Protein AF-A0A090W6C9-F1 (afdb_monomer_lite)

pLDDT: mean 70.78, std 19.9, range [22.2, 94.81]

Secondary structure (DSSP, 8-state):
---------SS----EEPP--S-----TTTT---------------GGGHHHHHHHHHHHHHHHHHTTB--GGGHHHHHHHHHS-TT-TTHHHHHHHHHHHHHHHHHSPPBPP--PPP-PPPP-----B-BTTBSSS------SSPPPSS--EEE----SS--SPPPEEETTEEEEE---SSEEEEEEETTT--EEEEEE---S-SSSS-S--SPPEEETTEEEEEETTEEEEEETTT--EEEEEEPPPPPP-----------

InterPro domains:
  IPR002372 Pyrrolo-quinoline quinone repeat domain [PF13360] (148-255)
  IPR011047 Quinoprotein alcohol dehydrogenase-like superfamily [SSF50998] (128-244)
  IPR015943 WD40/YVTN repeat-like-containing domain superfamily [G3DSA:2.130.10.10] (129-260)

Radius of gyration: 24.3 Å; chains: 1; bounding box: 59×79×53 Å

Organism: NCBI:txid504487

Sequence (263 aa):
MKNTYYIFFTIILLVACKQKNNLEQKHVISNVKIADTFHIPKKQTTILNASNRKTYIYKWWRFLWRQGINMEKFDPLANKLINISNDDKNIPRLIDSAFVLLKQIQEKPIFIEEIKGKHEPFNNIKTNWNFYHGYDGSQNGFTTDQGPSTGQVAWKFPKTNGWKAAPILIGNTAYAVGAGSDVIAYSFEASTGKVLWKGQQGSDSFYHNSGARYTPEITDGKMIVRSGRNSYFFDLTTGNLELSLKIEKTPKATTRTVLTHLP

Foldseek 3Di:
DDDDDDDDDDADFPFDADDDDDDDDPPPPPPPPVDDDLDDPPDQFDLVCLVVLLVSLVVLLVVLVVVQFDCVVVVVLVVCQVPDDSPDPCSRVSSVVSVVVSVVCVVPTDGDDDDAADNDDFDPDDAFQQDCLRRPNPNVNDDPGDDHRGRHGQDTDDDPDDAQADWGGDDQKIKDAWADQFFGIWIARNRHRHTQETQTDHHPDNDPFHYANYHWHDDDQWTWGDTPQKIWIARNRHNYTPDIDGDDDDPDPPDDPPPDDDD

Structure (mmCIF, N/CA/C/O backbone):
data_AF-A0A090W6C9-F1
#
_entry.id   AF-A0A090W6C9-F1
#
loop_
_atom_site.group_PDB
_atom_site.id
_atom_site.type_symbol
_atom_site.label_atom_id
_atom_site.label_alt_id
_atom_site.label_comp_id
_atom_site.label_asym_id
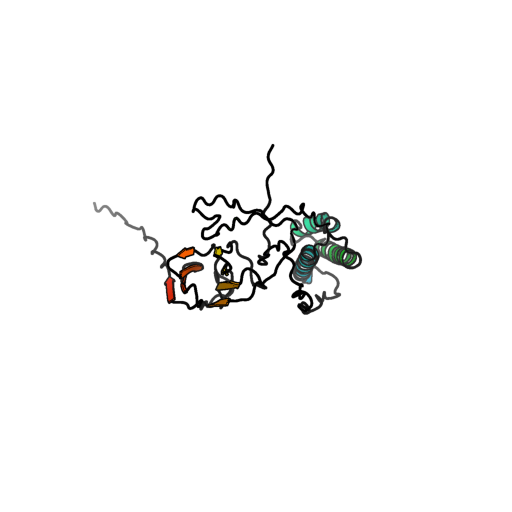_atom_site.label_entity_id
_atom_site.label_seq_id
_atom_site.pdbx_PDB_ins_code
_atom_site.Cartn_x
_atom_site.Cartn_y
_atom_site.Cartn_z
_atom_site.occupancy
_atom_site.B_iso_or_equiv
_atom_site.auth_seq_id
_atom_site.auth_comp_id
_atom_site.auth_asym_id
_atom_site.auth_atom_id
_atom_site.pdbx_PDB_model_num
ATOM 1 N N . MET A 1 1 ? -22.413 -16.995 -13.612 1.00 28.06 1 MET A N 1
ATOM 2 C CA . MET A 1 1 ? -21.024 -17.040 -14.121 1.00 28.06 1 MET A CA 1
ATOM 3 C C . MET A 1 1 ? -20.183 -16.079 -13.300 1.00 28.06 1 MET A C 1
ATOM 5 O O . MET A 1 1 ? -20.679 -15.031 -12.916 1.00 28.06 1 MET A O 1
ATOM 9 N N . LYS A 1 2 ? -18.989 -16.539 -12.923 1.00 33.25 2 LYS A N 1
ATOM 10 C CA . LYS A 1 2 ? -18.085 -15.990 -11.904 1.00 33.25 2 LYS A CA 1
ATOM 11 C C . LYS A 1 2 ? -17.642 -14.560 -12.234 1.00 33.25 2 LYS A C 1
ATOM 13 O O . LYS A 1 2 ? -17.083 -14.364 -13.304 1.00 33.25 2 LYS A O 1
ATOM 18 N N . ASN A 1 3 ? -17.787 -13.628 -11.290 1.00 23.11 3 ASN A N 1
ATOM 19 C CA . ASN A 1 3 ? -17.047 -12.366 -11.301 1.00 23.11 3 ASN A CA 1
ATOM 20 C C . ASN A 1 3 ? -16.101 -12.341 -10.099 1.00 23.11 3 ASN A C 1
ATOM 22 O O . ASN A 1 3 ? -16.504 -12.202 -8.948 1.00 23.11 3 ASN A O 1
ATOM 26 N N . THR A 1 4 ? -14.834 -12.577 -10.415 1.00 23.12 4 THR A N 1
ATOM 27 C CA . THR A 1 4 ? -13.667 -12.480 -9.543 1.00 23.12 4 THR A CA 1
ATOM 28 C C . THR A 1 4 ? -13.274 -11.009 -9.400 1.00 23.12 4 THR A C 1
ATOM 30 O O . THR A 1 4 ? -13.198 -10.304 -10.403 1.00 23.12 4 THR A O 1
ATOM 33 N N . TYR A 1 5 ? -12.977 -10.553 -8.183 1.00 24.70 5 TYR A N 1
ATOM 34 C CA . TYR A 1 5 ? -12.423 -9.219 -7.931 1.00 24.70 5 TYR A CA 1
ATOM 35 C C . TYR A 1 5 ? -10.952 -9.338 -7.507 1.00 24.70 5 TYR A C 1
ATOM 37 O O . TYR A 1 5 ? -10.603 -10.179 -6.680 1.00 24.70 5 TYR A O 1
ATOM 45 N N . TYR A 1 6 ? -10.083 -8.519 -8.105 1.00 22.20 6 TYR A N 1
ATOM 46 C CA . TYR A 1 6 ? -8.635 -8.519 -7.872 1.00 22.20 6 TYR A CA 1
ATOM 47 C C . TYR A 1 6 ? -8.239 -7.476 -6.818 1.00 22.20 6 TYR A C 1
ATOM 49 O O . TYR A 1 6 ? -8.595 -6.305 -6.933 1.00 22.20 6 TYR A O 1
ATOM 57 N N . ILE A 1 7 ? -7.428 -7.885 -5.838 1.00 22.56 7 ILE A N 1
ATOM 58 C CA . ILE A 1 7 ? -6.717 -6.986 -4.917 1.00 22.56 7 ILE A CA 1
ATOM 59 C C . ILE A 1 7 ? -5.294 -6.802 -5.463 1.00 22.56 7 ILE A C 1
ATOM 61 O O . ILE A 1 7 ? -4.484 -7.729 -5.431 1.00 22.56 7 ILE A O 1
ATOM 65 N N . PHE A 1 8 ? -4.971 -5.614 -5.981 1.00 22.89 8 PHE A N 1
ATOM 66 C CA . PHE A 1 8 ? -3.613 -5.286 -6.428 1.00 22.89 8 PHE A CA 1
ATOM 67 C C . PHE A 1 8 ? -2.719 -4.902 -5.235 1.00 22.89 8 PHE A C 1
ATOM 69 O O . PHE A 1 8 ? -2.949 -3.898 -4.566 1.00 22.89 8 PHE A O 1
ATOM 76 N N . PHE A 1 9 ? -1.647 -5.666 -5.004 1.00 24.84 9 PHE A N 1
ATOM 77 C CA . PHE A 1 9 ? -0.555 -5.315 -4.087 1.00 24.84 9 PHE A CA 1
ATOM 78 C C . PHE A 1 9 ? 0.655 -4.795 -4.871 1.00 24.84 9 PHE A C 1
ATOM 80 O O . PHE A 1 9 ? 1.189 -5.536 -5.687 1.00 24.84 9 PHE A O 1
ATOM 87 N N . THR A 1 10 ? 1.162 -3.591 -4.561 1.00 25.64 10 THR A N 1
ATOM 88 C CA . THR A 1 10 ? 2.608 -3.248 -4.558 1.00 25.64 10 THR A CA 1
ATOM 89 C C . THR A 1 10 ? 2.829 -1.903 -3.833 1.00 25.64 10 THR A C 1
ATOM 91 O O . THR A 1 10 ? 2.474 -0.849 -4.356 1.00 25.64 10 THR A O 1
ATOM 94 N N . ILE A 1 11 ? 3.495 -1.924 -2.666 1.00 28.36 11 ILE A N 1
ATOM 95 C CA . ILE A 1 11 ? 3.670 -0.812 -1.694 1.00 28.36 11 ILE A CA 1
ATOM 96 C C . ILE A 1 11 ? 2.320 -0.237 -1.241 1.00 28.36 11 ILE A C 1
ATOM 98 O O . ILE A 1 11 ? 1.703 0.547 -1.959 1.00 28.36 11 ILE A O 1
ATOM 102 N N . ILE A 1 12 ? 1.884 -0.621 -0.037 1.00 38.69 12 ILE A N 1
ATOM 103 C CA . ILE A 1 12 ? 0.646 -0.132 0.577 1.00 38.69 12 ILE A CA 1
ATOM 104 C C . ILE A 1 12 ? 0.819 1.353 0.905 1.00 38.69 12 ILE A C 1
ATOM 106 O O . ILE A 1 12 ? 1.307 1.735 1.966 1.00 38.69 12 ILE A O 1
ATOM 110 N N . LEU A 1 13 ? 0.398 2.191 -0.035 1.00 32.25 13 LEU A N 1
ATOM 111 C CA . LEU A 1 13 ? -0.392 3.351 0.326 1.00 32.25 13 LEU A CA 1
ATOM 112 C C . LEU A 1 13 ? -1.626 2.835 1.066 1.00 32.25 13 LEU A C 1
ATOM 114 O O . LEU A 1 13 ? -2.346 1.998 0.525 1.00 32.25 13 LEU A O 1
ATOM 118 N N . LEU A 1 14 ? -1.880 3.322 2.280 1.00 39.09 14 LEU A N 1
ATOM 119 C CA . LEU A 1 14 ? -3.233 3.247 2.820 1.00 39.09 14 LEU A CA 1
ATOM 120 C C . LEU A 1 14 ? -4.091 4.115 1.904 1.00 39.09 14 LEU A C 1
ATOM 122 O O . LEU A 1 14 ? -3.971 5.336 1.925 1.00 39.09 14 LEU A O 1
ATOM 126 N N . VAL A 1 15 ? -4.838 3.466 1.019 1.00 36.72 15 VAL A N 1
ATOM 127 C CA . VAL A 1 15 ? -5.818 4.096 0.144 1.00 36.72 15 VAL A CA 1
ATOM 128 C C . VAL A 1 15 ? -7.164 3.831 0.791 1.00 36.72 15 VAL A C 1
ATOM 130 O O . VAL A 1 15 ? -7.744 2.765 0.621 1.00 36.72 15 VAL A O 1
ATOM 133 N N . ALA A 1 16 ? -7.641 4.785 1.583 1.00 45.97 16 ALA A N 1
ATOM 134 C CA . ALA A 1 16 ? -9.065 4.841 1.871 1.00 45.97 16 ALA A CA 1
ATOM 135 C C . ALA A 1 16 ? -9.752 5.375 0.609 1.00 45.97 16 ALA A C 1
ATOM 137 O O . ALA A 1 16 ? -9.225 6.303 0.001 1.00 45.97 16 ALA A O 1
ATOM 138 N N . CYS A 1 17 ? -10.887 4.815 0.193 1.00 43.28 17 CYS A N 1
ATOM 139 C CA . CYS A 1 17 ? -11.693 5.379 -0.891 1.00 43.28 17 CYS A CA 1
ATOM 140 C C . CYS A 1 17 ? -12.860 6.177 -0.300 1.00 43.28 17 CYS A C 1
ATOM 142 O O . CYS A 1 17 ? -13.522 5.709 0.623 1.00 43.28 17 CYS A O 1
ATOM 144 N N . LYS A 1 18 ? -13.107 7.393 -0.801 1.00 39.75 18 LYS A N 1
ATOM 145 C CA . LYS A 1 18 ? -14.183 8.267 -0.316 1.00 39.75 18 LYS A CA 1
ATOM 146 C C . LYS A 1 18 ? -15.460 8.003 -1.110 1.00 39.75 18 LYS A C 1
ATOM 148 O O . LYS A 1 18 ? -15.450 8.111 -2.334 1.00 39.75 18 LYS A O 1
ATOM 153 N N . GLN A 1 19 ? -16.576 7.787 -0.419 1.00 45.31 19 GLN A N 1
ATOM 154 C CA . GLN A 1 19 ? -17.905 8.055 -0.973 1.00 45.31 19 GLN A CA 1
ATOM 155 C C . GLN A 1 19 ? -18.335 9.450 -0.494 1.00 45.31 19 GLN A C 1
ATOM 157 O O . GLN A 1 19 ? -18.176 9.808 0.674 1.00 45.31 19 GLN A O 1
ATOM 162 N N . LYS A 1 20 ? -18.698 10.319 -1.439 1.00 40.19 20 LYS A N 1
ATOM 163 C CA . LYS A 1 20 ? -18.758 11.772 -1.238 1.00 40.19 20 LYS A CA 1
ATOM 164 C C . LYS A 1 20 ? -20.062 12.163 -0.527 1.00 40.19 20 LYS A C 1
ATOM 166 O O . LYS A 1 20 ? -21.104 12.141 -1.159 1.00 40.19 20 LYS A O 1
ATOM 171 N N . ASN A 1 21 ? -19.982 12.618 0.727 1.00 37.75 21 ASN A N 1
ATOM 172 C CA . ASN A 1 21 ? -21.011 13.474 1.332 1.00 37.75 21 ASN A CA 1
ATOM 173 C C . ASN A 1 21 ? -20.555 14.941 1.270 1.00 37.75 21 ASN A C 1
ATOM 175 O O . ASN A 1 21 ? -19.367 15.229 1.446 1.00 37.75 21 ASN A O 1
ATOM 179 N N . ASN A 1 22 ? -21.497 15.833 0.948 1.00 37.72 22 ASN A N 1
ATOM 180 C CA . ASN A 1 22 ? -21.324 17.261 0.655 1.00 37.72 22 ASN A CA 1
ATOM 181 C C . ASN A 1 22 ? -20.667 18.059 1.794 1.00 37.72 22 ASN A C 1
ATOM 183 O O . ASN A 1 22 ? -21.343 18.756 2.541 1.00 37.72 22 ASN A O 1
ATOM 187 N N . LEU A 1 23 ? -19.340 18.012 1.889 1.00 34.81 23 LEU A N 1
ATOM 188 C CA . LEU A 1 23 ? -18.541 18.995 2.616 1.00 34.81 23 LEU A CA 1
ATOM 189 C C . LEU A 1 23 ? -17.323 19.363 1.767 1.00 34.81 23 LEU A C 1
ATOM 191 O O . LEU A 1 23 ? -16.635 18.486 1.226 1.00 34.81 23 LEU A O 1
ATOM 195 N N . GLU A 1 24 ? -17.124 20.671 1.618 1.00 33.25 24 GLU A N 1
ATOM 196 C CA . GLU A 1 24 ? -16.102 21.314 0.798 1.00 33.25 24 GLU A CA 1
ATOM 197 C C . GLU A 1 24 ? -14.717 20.691 1.016 1.00 33.25 24 GLU A C 1
ATOM 199 O O . GLU A 1 24 ? -14.196 20.588 2.128 1.00 33.25 24 GLU A O 1
ATOM 204 N N . GLN A 1 25 ? -14.115 20.237 -0.082 1.00 34.25 25 GLN A N 1
ATOM 205 C CA . GLN A 1 25 ? -12.777 19.668 -0.090 1.00 34.25 25 GLN A CA 1
ATOM 206 C C . GLN A 1 25 ? -11.743 20.793 0.008 1.00 34.25 25 GLN A C 1
ATOM 208 O O . GLN A 1 25 ? -11.452 21.461 -0.980 1.00 34.25 25 GLN A O 1
ATOM 213 N N . LYS A 1 26 ? -11.071 20.924 1.157 1.00 29.97 26 LYS A N 1
ATOM 214 C CA . LYS A 1 26 ? -9.675 21.377 1.126 1.00 29.97 26 LYS A CA 1
ATOM 215 C C . LYS A 1 26 ? -8.859 20.240 0.518 1.00 29.97 26 LYS A C 1
ATOM 217 O O . LYS A 1 26 ? -8.702 19.185 1.128 1.00 29.97 26 LYS A O 1
ATOM 222 N N . HIS A 1 27 ? -8.394 20.429 -0.714 1.00 30.08 27 HIS A N 1
ATOM 223 C CA . HIS A 1 27 ? -7.466 19.521 -1.379 1.00 30.08 27 HIS A CA 1
ATOM 224 C C . HIS A 1 27 ? -6.206 19.346 -0.518 1.00 30.08 27 HIS A C 1
ATOM 226 O O . HIS A 1 27 ? -5.300 20.168 -0.566 1.00 30.08 27 HIS A O 1
ATOM 232 N N . VAL A 1 28 ? -6.104 18.256 0.244 1.00 32.56 28 VAL A N 1
ATOM 233 C CA . VAL A 1 28 ? -4.867 17.916 0.979 1.00 32.56 28 VAL A CA 1
ATOM 234 C C . VAL A 1 28 ? -3.758 17.441 0.018 1.00 32.56 28 VAL A C 1
ATOM 236 O O . VAL A 1 28 ? -2.602 17.300 0.403 1.00 32.56 28 VAL A O 1
ATOM 239 N N . ILE A 1 29 ? -4.068 17.264 -1.272 1.00 35.44 29 ILE A N 1
ATOM 240 C CA . ILE A 1 29 ? -3.098 16.841 -2.295 1.00 35.44 29 ILE A CA 1
ATOM 241 C C . ILE A 1 29 ? -2.381 18.035 -2.960 1.00 35.44 29 ILE A C 1
ATOM 243 O O . ILE A 1 29 ? -1.406 17.827 -3.672 1.00 35.44 29 ILE A O 1
ATOM 247 N N . SER A 1 30 ? -2.761 19.293 -2.706 1.00 31.75 30 SER A N 1
ATOM 248 C CA . SER A 1 30 ? -2.097 20.422 -3.385 1.00 31.75 30 SER A CA 1
ATOM 249 C C . SER A 1 30 ? -0.662 20.699 -2.914 1.00 31.75 30 SER A C 1
ATOM 251 O O . SER A 1 30 ? 0.070 21.387 -3.619 1.00 31.75 30 SER A O 1
ATOM 253 N N . ASN A 1 31 ? -0.224 20.143 -1.775 1.00 33.59 31 ASN A N 1
ATOM 254 C CA . ASN A 1 31 ? 1.046 20.535 -1.150 1.00 33.59 31 ASN A CA 1
ATOM 255 C C . ASN A 1 31 ? 2.062 19.413 -0.918 1.00 33.59 31 ASN A C 1
ATOM 257 O O . ASN A 1 31 ? 3.132 19.690 -0.377 1.00 33.59 31 ASN A O 1
ATOM 261 N N . VAL A 1 32 ? 1.829 18.184 -1.396 1.00 34.78 32 VAL A N 1
ATOM 262 C CA . VAL A 1 32 ? 2.972 17.280 -1.591 1.00 34.78 32 VAL A CA 1
ATOM 263 C C . VAL A 1 32 ? 3.630 17.666 -2.913 1.00 34.78 32 VAL A C 1
ATOM 265 O O . VAL A 1 32 ? 3.448 17.014 -3.938 1.00 34.78 32 VAL A O 1
ATOM 268 N N . LYS A 1 33 ? 4.421 18.744 -2.887 1.00 39.47 33 LYS A N 1
ATOM 269 C CA . LYS A 1 33 ? 5.536 18.877 -3.825 1.00 39.47 33 LYS A CA 1
ATOM 270 C C . LYS A 1 33 ? 6.471 17.725 -3.485 1.00 39.47 33 LYS A C 1
ATOM 272 O O . LYS A 1 33 ? 7.276 17.841 -2.567 1.00 39.47 33 LYS A O 1
ATOM 277 N N . ILE A 1 34 ? 6.263 16.574 -4.128 1.00 38.41 34 ILE A N 1
ATOM 278 C CA . ILE A 1 34 ? 7.145 15.420 -3.973 1.00 38.41 34 ILE A CA 1
ATOM 279 C C . ILE A 1 34 ? 8.499 15.910 -4.454 1.00 38.41 34 ILE A C 1
ATOM 281 O O . ILE A 1 34 ? 8.690 16.174 -5.641 1.00 38.41 34 ILE A O 1
ATOM 285 N N . ALA A 1 35 ? 9.359 16.144 -3.472 1.00 29.14 35 ALA A N 1
ATOM 286 C CA . ALA A 1 35 ? 10.695 16.641 -3.644 1.00 29.14 35 ALA A CA 1
ATOM 287 C C . ALA A 1 35 ? 11.420 15.830 -4.723 1.00 29.14 35 ALA A C 1
ATOM 289 O O . ALA A 1 35 ? 11.283 14.609 -4.816 1.00 29.14 35 ALA A O 1
ATOM 290 N N . ASP A 1 36 ? 12.194 16.576 -5.499 1.00 36.41 36 ASP A N 1
ATOM 291 C CA . ASP A 1 36 ? 13.305 16.103 -6.304 1.00 36.41 36 ASP A CA 1
ATOM 292 C C . ASP A 1 36 ? 12.923 15.358 -7.583 1.00 36.41 36 ASP A C 1
ATOM 294 O O . ASP A 1 36 ? 12.798 14.136 -7.658 1.00 36.41 36 ASP A O 1
ATOM 298 N N . THR A 1 37 ? 12.816 16.155 -8.648 1.00 44.09 37 THR A N 1
ATOM 299 C CA . THR A 1 37 ? 13.118 15.787 -10.034 1.00 44.09 37 THR A CA 1
ATOM 300 C C . THR A 1 37 ? 14.064 14.586 -10.070 1.00 44.09 37 THR A C 1
ATOM 302 O O . THR A 1 37 ? 15.229 14.701 -9.692 1.00 44.09 37 THR A O 1
ATOM 305 N N . PHE A 1 38 ? 13.567 13.423 -10.494 1.00 46.94 38 PHE A N 1
ATOM 306 C CA . PHE A 1 38 ? 14.371 12.212 -10.630 1.00 46.94 38 PHE A CA 1
ATOM 307 C C . PHE A 1 38 ? 15.508 12.491 -11.625 1.00 46.94 38 PHE A C 1
ATOM 309 O O . PHE A 1 38 ? 15.310 12.460 -12.840 1.00 46.94 38 PHE A O 1
ATOM 316 N N . HIS A 1 39 ? 16.690 12.854 -11.121 1.00 53.62 39 HIS A N 1
ATOM 317 C CA . HIS A 1 39 ? 17.813 13.230 -11.967 1.00 53.62 39 HIS A CA 1
ATOM 318 C C . HIS A 1 39 ? 18.429 11.965 -12.549 1.00 53.62 39 HIS A C 1
ATOM 320 O O . HIS A 1 39 ? 19.160 11.239 -11.877 1.00 53.62 39 HIS A O 1
ATOM 326 N N . ILE A 1 40 ? 18.115 11.686 -13.811 1.00 59.09 40 ILE A N 1
ATOM 327 C CA . ILE A 1 40 ? 18.733 10.597 -14.560 1.00 59.09 40 ILE A CA 1
ATOM 328 C C . ILE A 1 40 ? 20.047 11.129 -15.133 1.00 59.09 40 ILE A C 1
ATOM 330 O O . ILE A 1 40 ? 20.012 12.015 -15.992 1.00 59.09 40 ILE A O 1
ATOM 334 N N . PRO A 1 41 ? 21.210 10.596 -14.721 1.00 59.19 41 PRO A N 1
ATOM 335 C CA . PRO A 1 41 ? 22.478 11.027 -15.285 1.00 59.19 41 PRO A CA 1
ATOM 336 C C . PRO A 1 41 ? 22.499 10.764 -16.798 1.00 59.19 41 PRO A C 1
ATOM 338 O O . PRO A 1 41 ? 22.344 9.617 -17.241 1.00 59.19 41 PRO A O 1
ATOM 341 N N . LYS A 1 42 ? 22.731 11.817 -17.593 1.00 66.56 42 LYS A N 1
ATOM 342 C CA . LYS A 1 42 ? 22.890 11.764 -19.060 1.00 66.56 42 LYS A CA 1
ATOM 343 C C . LYS A 1 42 ? 24.246 11.157 -19.453 1.00 66.56 42 LYS A C 1
ATOM 345 O O . LYS A 1 42 ? 25.072 11.802 -20.086 1.00 66.56 42 LYS A O 1
ATOM 350 N N . LYS A 1 43 ? 24.505 9.924 -19.023 1.00 74.94 43 LYS A N 1
ATOM 351 C CA . LYS A 1 43 ? 25.677 9.130 -19.416 1.00 74.94 43 LYS A CA 1
ATOM 352 C C . LYS A 1 43 ? 25.233 8.008 -20.349 1.00 74.94 43 LYS A C 1
ATOM 354 O O . LYS A 1 43 ? 24.146 7.471 -20.161 1.00 74.94 43 LYS A O 1
ATOM 359 N N . GLN A 1 44 ? 26.062 7.646 -21.321 1.00 79.50 44 GLN A N 1
ATOM 360 C CA . GLN A 1 44 ? 25.821 6.472 -22.162 1.00 79.50 44 GLN A CA 1
ATOM 361 C C . GLN A 1 44 ? 25.890 5.188 -21.321 1.00 79.50 44 GLN A C 1
ATOM 363 O O . GLN A 1 44 ? 26.649 5.119 -20.341 1.00 79.50 44 GLN A O 1
ATOM 368 N N . THR A 1 45 ? 25.093 4.175 -21.669 1.00 84.94 45 THR A N 1
ATOM 369 C CA . THR A 1 45 ? 25.185 2.885 -20.982 1.00 84.94 45 THR A CA 1
ATOM 370 C C . THR A 1 45 ? 26.419 2.121 -21.449 1.00 84.94 45 THR A C 1
ATOM 372 O O . THR A 1 45 ? 26.662 1.958 -22.639 1.00 84.94 45 THR A O 1
ATOM 375 N N . THR A 1 46 ? 27.192 1.619 -20.493 1.00 85.44 46 THR A N 1
ATOM 376 C CA . THR A 1 46 ? 28.318 0.708 -20.698 1.00 85.44 46 THR A CA 1
ATOM 377 C C . THR A 1 46 ? 28.086 -0.553 -19.873 1.00 85.44 46 THR A C 1
ATOM 379 O O . THR A 1 46 ? 27.257 -0.562 -18.962 1.00 85.44 46 THR A O 1
ATOM 382 N N . ILE A 1 47 ? 28.836 -1.622 -20.144 1.00 82.50 47 ILE A N 1
ATOM 383 C CA . ILE A 1 47 ? 28.751 -2.864 -19.355 1.00 82.50 47 ILE A CA 1
ATOM 384 C C . ILE A 1 47 ? 29.002 -2.578 -17.863 1.00 82.50 47 ILE A C 1
ATOM 386 O O . ILE A 1 47 ? 28.260 -3.048 -17.005 1.00 82.50 47 ILE A O 1
ATOM 390 N N . LEU A 1 48 ? 29.977 -1.714 -17.557 1.00 80.88 48 LEU A N 1
ATOM 391 C CA . LEU A 1 48 ? 30.364 -1.358 -16.187 1.00 80.88 48 LEU A CA 1
ATOM 392 C C . LEU A 1 48 ? 29.262 -0.626 -15.406 1.00 80.88 48 LEU A C 1
ATOM 394 O O . LEU A 1 48 ? 29.189 -0.749 -14.187 1.00 80.88 48 LEU A O 1
ATOM 398 N N . ASN A 1 49 ? 28.407 0.150 -16.081 1.00 78.06 49 ASN A N 1
ATOM 399 C CA . ASN A 1 49 ? 27.365 0.948 -15.425 1.00 78.06 49 ASN A CA 1
ATOM 400 C C . ASN A 1 49 ? 25.938 0.400 -15.626 1.00 78.06 49 ASN A C 1
ATOM 402 O O . ASN A 1 49 ? 24.989 0.954 -15.060 1.00 78.06 49 ASN A O 1
ATOM 406 N N . ALA A 1 50 ? 25.784 -0.687 -16.387 1.00 80.25 50 ALA A N 1
ATOM 407 C CA . ALA A 1 50 ? 24.501 -1.257 -16.785 1.00 80.25 50 ALA A CA 1
ATOM 408 C C . ALA A 1 50 ? 23.599 -1.605 -15.592 1.00 80.25 50 ALA A C 1
ATOM 410 O O . ALA A 1 50 ? 22.427 -1.237 -15.588 1.00 80.25 50 ALA A O 1
ATOM 411 N N . SER A 1 51 ? 24.134 -2.243 -14.546 1.00 77.31 51 SER A N 1
ATOM 412 C CA . SER A 1 51 ? 23.349 -2.630 -13.360 1.00 77.31 51 SER A CA 1
ATOM 413 C C . SER A 1 51 ? 22.728 -1.417 -12.643 1.00 77.31 51 SER A C 1
ATOM 415 O O . SER A 1 51 ? 21.521 -1.364 -12.374 1.00 77.31 51 SER A O 1
ATOM 417 N N . ASN A 1 52 ? 23.527 -0.366 -12.440 1.00 76.69 52 ASN A N 1
ATOM 418 C CA . ASN A 1 52 ? 23.055 0.887 -11.848 1.00 76.69 52 ASN A CA 1
ATOM 419 C C . ASN A 1 52 ? 22.015 1.564 -12.749 1.00 76.69 52 ASN A C 1
ATOM 421 O O . ASN A 1 52 ? 20.966 2.001 -12.277 1.00 76.69 52 ASN A O 1
ATOM 425 N N . ARG A 1 53 ? 22.264 1.605 -14.062 1.00 80.38 53 ARG A N 1
ATOM 426 C CA . ARG A 1 53 ? 21.353 2.198 -15.052 1.00 80.38 53 ARG A CA 1
ATOM 427 C C . ARG A 1 53 ? 20.018 1.461 -15.163 1.00 80.38 53 ARG A C 1
ATOM 429 O O . ARG A 1 53 ? 18.971 2.106 -15.175 1.00 80.38 53 ARG A O 1
ATOM 436 N N . LYS A 1 54 ? 20.032 0.131 -15.099 1.00 80.69 54 LYS A N 1
ATOM 437 C CA . LYS A 1 54 ? 18.836 -0.721 -15.020 1.00 80.69 54 LYS A CA 1
ATOM 438 C C . LYS A 1 54 ? 17.990 -0.413 -13.778 1.00 80.69 54 LYS A C 1
ATOM 440 O O . LYS A 1 54 ? 16.765 -0.364 -13.859 1.00 80.69 54 LYS A O 1
ATOM 445 N N . THR A 1 55 ? 18.624 -0.098 -12.647 1.00 75.81 55 THR A N 1
ATOM 446 C CA . THR A 1 55 ? 17.910 0.323 -11.427 1.00 75.81 55 THR A CA 1
ATOM 447 C C . THR A 1 55 ? 17.150 1.641 -11.620 1.00 75.81 55 THR A C 1
ATOM 449 O O . THR A 1 55 ? 16.017 1.766 -11.150 1.00 75.81 55 THR A O 1
ATOM 452 N N . TYR A 1 56 ? 17.723 2.615 -12.338 1.00 77.50 56 TYR A N 1
ATOM 453 C CA . TYR A 1 56 ? 17.019 3.863 -12.662 1.00 77.50 56 TYR A CA 1
ATOM 454 C C . TYR A 1 56 ? 15.804 3.622 -13.565 1.00 77.50 56 TYR A C 1
ATOM 456 O O . TYR A 1 56 ? 14.755 4.210 -13.310 1.00 77.50 56 TYR A O 1
ATOM 464 N N . ILE A 1 57 ? 15.901 2.711 -14.543 1.00 82.25 57 ILE A N 1
ATOM 465 C CA . ILE A 1 57 ? 14.762 2.299 -15.382 1.00 82.25 57 ILE A CA 1
ATOM 466 C C . ILE A 1 57 ? 13.626 1.747 -14.520 1.00 82.25 57 ILE A C 1
ATOM 468 O O . ILE A 1 57 ? 12.489 2.183 -14.662 1.00 82.25 57 ILE A O 1
ATOM 472 N N . TYR A 1 58 ? 13.914 0.838 -13.583 1.00 78.88 58 TYR A N 1
ATOM 473 C CA . TYR A 1 58 ? 12.874 0.262 -12.724 1.00 78.88 58 TYR A CA 1
ATOM 474 C C . TYR A 1 58 ? 12.206 1.291 -11.816 1.00 78.88 58 TYR A C 1
ATOM 476 O O . TYR A 1 58 ? 10.997 1.220 -11.588 1.00 78.88 58 TYR A O 1
ATOM 484 N N . LYS A 1 59 ? 12.974 2.250 -11.295 1.00 76.38 59 LYS A N 1
ATOM 485 C CA . LYS A 1 59 ? 12.425 3.357 -10.507 1.00 76.38 59 LYS A CA 1
ATOM 486 C C . LYS A 1 59 ? 11.531 4.250 -11.371 1.00 76.38 59 LYS A C 1
ATOM 488 O O . LYS A 1 59 ? 10.415 4.542 -10.956 1.00 76.38 59 LYS A O 1
ATOM 493 N N . TRP A 1 60 ? 11.986 4.619 -12.569 1.00 79.88 60 TRP A N 1
ATOM 494 C CA . TRP A 1 60 ? 11.246 5.486 -13.486 1.00 79.88 60 TRP A CA 1
ATOM 495 C C . TRP A 1 60 ? 9.968 4.820 -14.007 1.00 79.88 60 TRP A C 1
ATOM 497 O O . TRP A 1 60 ? 8.892 5.401 -13.911 1.00 79.88 60 TRP A O 1
ATOM 507 N N . TRP A 1 61 ? 10.051 3.564 -14.446 1.00 82.12 61 TRP A N 1
ATOM 508 C CA . TRP A 1 61 ? 8.890 2.775 -14.856 1.00 82.12 61 TRP A CA 1
ATOM 509 C C . TRP A 1 61 ? 7.844 2.689 -13.739 1.00 82.12 61 TRP A C 1
ATOM 511 O O . TRP A 1 61 ? 6.682 3.035 -13.951 1.00 82.12 61 TRP A O 1
ATOM 521 N N . ARG A 1 62 ? 8.250 2.304 -12.520 1.00 78.06 62 ARG A N 1
ATOM 522 C CA . ARG A 1 62 ? 7.332 2.245 -11.369 1.00 78.06 62 ARG A CA 1
ATOM 523 C C . ARG A 1 62 ? 6.752 3.606 -11.018 1.00 78.06 62 ARG A C 1
ATOM 525 O O . ARG A 1 62 ? 5.613 3.670 -10.568 1.00 78.06 62 ARG A O 1
ATOM 532 N N . PHE A 1 63 ? 7.528 4.671 -11.182 1.00 77.25 63 PHE A N 1
ATOM 533 C CA . PHE A 1 63 ? 7.060 6.027 -10.953 1.00 77.25 63 PHE A CA 1
ATOM 534 C C . PHE A 1 63 ? 5.950 6.402 -11.940 1.00 77.25 63 PHE A C 1
ATOM 536 O O . PHE A 1 63 ? 4.868 6.760 -11.484 1.00 77.25 63 PHE A O 1
ATOM 543 N N . LEU A 1 64 ? 6.172 6.244 -13.252 1.00 78.94 64 LEU A N 1
ATOM 544 C CA . LEU A 1 64 ? 5.170 6.556 -14.283 1.00 78.94 64 LEU A CA 1
ATOM 545 C C . LEU A 1 64 ? 3.902 5.711 -14.112 1.00 78.94 64 LEU A C 1
ATOM 547 O O . LEU A 1 64 ? 2.798 6.250 -14.113 1.00 78.94 64 LEU A O 1
ATOM 551 N N . TRP A 1 65 ? 4.054 4.410 -13.855 1.00 76.88 65 TRP A N 1
ATOM 552 C CA . TRP A 1 65 ? 2.916 3.524 -13.608 1.00 76.88 65 TRP A CA 1
ATOM 553 C C . TRP A 1 65 ? 2.085 3.961 -12.391 1.00 76.88 65 TRP A C 1
ATOM 555 O O . TRP A 1 65 ? 0.859 3.976 -12.444 1.00 76.88 65 TRP A O 1
ATOM 565 N N . ARG A 1 66 ? 2.732 4.409 -11.303 1.00 73.50 66 ARG A N 1
ATOM 566 C CA . ARG A 1 66 ? 2.042 4.933 -10.107 1.00 73.50 66 ARG A CA 1
ATOM 567 C C . ARG A 1 66 ? 1.311 6.256 -10.332 1.00 73.50 66 ARG A C 1
ATOM 569 O O . ARG A 1 66 ? 0.463 6.596 -9.511 1.00 73.50 66 ARG A O 1
ATOM 576 N N . GLN A 1 67 ? 1.633 6.988 -11.398 1.00 74.81 67 GLN A N 1
ATOM 577 C CA . GLN A 1 67 ? 0.870 8.163 -11.827 1.00 74.81 67 GLN A CA 1
ATOM 578 C C . GLN A 1 67 ? -0.379 7.784 -12.642 1.00 74.81 67 GLN A C 1
ATOM 580 O O . GLN A 1 67 ? -1.103 8.672 -13.077 1.00 74.81 67 GLN A O 1
ATOM 585 N N . GLY A 1 68 ? -0.632 6.489 -12.877 1.00 78.81 68 GLY A N 1
ATOM 586 C CA . GLY A 1 68 ? -1.735 6.023 -13.719 1.00 78.81 68 GLY A CA 1
ATOM 587 C C . GLY A 1 68 ? -1.439 6.111 -15.217 1.00 78.81 68 GLY A C 1
ATOM 588 O O . GLY A 1 68 ? -2.359 6.030 -16.023 1.00 78.81 68 GLY A O 1
ATOM 589 N N . ILE A 1 69 ? -0.174 6.287 -15.613 1.00 84.94 69 ILE A N 1
ATOM 590 C CA . ILE A 1 69 ? 0.218 6.298 -17.027 1.00 84.94 69 ILE A CA 1
ATOM 591 C C . ILE A 1 69 ? 0.160 4.865 -17.573 1.00 84.94 69 ILE A C 1
ATOM 593 O O . ILE A 1 69 ? 0.655 3.929 -16.940 1.00 84.94 69 ILE A O 1
ATOM 597 N N . ASN A 1 70 ? -0.435 4.698 -18.755 1.00 86.25 70 ASN A N 1
ATOM 598 C CA . ASN A 1 70 ? -0.480 3.440 -19.486 1.00 86.25 70 ASN A CA 1
ATOM 599 C C . ASN A 1 70 ? 0.938 3.061 -19.950 1.00 86.25 70 ASN A C 1
ATOM 601 O O . ASN A 1 70 ? 1.539 3.731 -20.793 1.00 86.25 70 ASN A O 1
ATOM 605 N N . MET A 1 71 ? 1.457 1.967 -19.389 1.00 91.25 71 MET A N 1
ATOM 606 C CA . MET A 1 71 ? 2.799 1.449 -19.660 1.00 91.25 71 MET A CA 1
ATOM 607 C C . MET A 1 71 ? 2.827 0.302 -20.681 1.00 91.25 71 MET A C 1
ATOM 609 O O . MET A 1 71 ? 3.907 -0.221 -20.930 1.00 91.25 71 MET A O 1
ATOM 613 N N . GLU A 1 72 ? 1.709 -0.044 -21.326 1.00 90.38 72 GLU A N 1
ATOM 614 C CA . GLU A 1 72 ? 1.604 -1.160 -22.286 1.00 90.38 72 GLU A CA 1
ATOM 615 C C . GLU A 1 72 ? 2.677 -1.092 -23.386 1.00 90.38 72 GLU A C 1
ATOM 617 O O . GLU A 1 72 ? 3.318 -2.084 -23.730 1.00 90.38 72 GLU A O 1
ATOM 622 N N . LYS A 1 73 ? 2.975 0.118 -23.880 1.00 92.06 73 LYS A N 1
ATOM 623 C CA . LYS A 1 73 ? 4.037 0.345 -24.877 1.00 92.06 73 LYS A CA 1
ATOM 624 C C . LYS A 1 73 ? 5.434 -0.043 -24.377 1.00 92.06 73 LYS A C 1
ATOM 626 O O . LYS A 1 73 ? 6.305 -0.351 -25.187 1.00 92.06 73 LYS A O 1
ATOM 631 N N . PHE A 1 74 ? 5.670 0.004 -23.067 1.00 93.00 74 PHE A N 1
ATOM 632 C CA . PHE A 1 74 ? 6.940 -0.351 -22.436 1.00 93.00 74 PHE A CA 1
ATOM 633 C C . PHE A 1 74 ? 7.049 -1.850 -22.115 1.00 93.00 74 PHE A C 1
ATOM 635 O O . PHE A 1 74 ? 8.167 -2.364 -22.035 1.00 93.00 74 PHE A O 1
ATOM 642 N N . ASP A 1 75 ? 5.930 -2.566 -21.982 1.00 89.00 75 ASP A N 1
ATOM 643 C CA . ASP A 1 75 ? 5.891 -3.957 -21.506 1.00 89.00 75 ASP A CA 1
ATOM 644 C C . ASP A 1 75 ? 6.769 -4.935 -22.311 1.00 89.00 75 ASP A C 1
ATOM 646 O O . ASP A 1 75 ? 7.517 -5.701 -21.692 1.00 89.00 75 ASP A O 1
ATOM 650 N N . PRO A 1 76 ? 6.809 -4.910 -23.662 1.00 90.75 76 PRO A N 1
ATOM 651 C CA . PRO A 1 76 ? 7.688 -5.804 -24.419 1.00 90.75 76 PRO A CA 1
ATOM 652 C C . PRO A 1 76 ? 9.173 -5.597 -24.095 1.00 90.75 76 PRO A C 1
ATOM 654 O O . PRO A 1 76 ? 9.960 -6.547 -24.069 1.00 90.75 76 PRO A O 1
ATOM 657 N N . LEU A 1 77 ? 9.571 -4.349 -23.837 1.00 89.62 77 LEU A N 1
ATOM 658 C CA . LEU A 1 77 ? 10.945 -3.995 -23.501 1.00 89.62 77 LEU A CA 1
ATOM 659 C C . LEU A 1 77 ? 11.265 -4.323 -22.040 1.00 89.62 77 LEU A C 1
ATOM 661 O O . LEU A 1 77 ? 12.349 -4.832 -21.749 1.00 89.62 77 LEU A O 1
ATOM 665 N N . ALA A 1 78 ? 10.309 -4.098 -21.136 1.00 84.62 78 ALA A N 1
ATOM 666 C CA . ALA A 1 78 ? 10.400 -4.507 -19.741 1.00 84.62 78 ALA A CA 1
ATOM 667 C C . ALA A 1 78 ? 10.594 -6.024 -19.613 1.00 84.62 78 ALA A C 1
ATOM 669 O O . ALA A 1 78 ? 11.497 -6.466 -18.904 1.00 84.62 78 ALA A O 1
ATOM 670 N N . ASN A 1 79 ? 9.824 -6.817 -20.363 1.00 85.50 79 ASN A N 1
ATOM 671 C CA . ASN A 1 79 ? 9.948 -8.274 -20.389 1.00 85.50 79 ASN A CA 1
ATOM 672 C C . ASN A 1 79 ? 11.337 -8.726 -20.855 1.00 85.50 79 ASN A C 1
ATOM 674 O O . ASN A 1 79 ? 11.923 -9.629 -20.257 1.00 85.50 79 ASN A O 1
ATOM 678 N N . LYS A 1 80 ? 11.917 -8.070 -21.867 1.00 88.75 80 LYS A N 1
ATOM 679 C CA . LYS A 1 80 ? 13.306 -8.337 -22.278 1.00 88.75 80 LYS A CA 1
ATOM 680 C C . LYS A 1 80 ? 14.301 -7.972 -21.175 1.00 88.75 80 LYS A C 1
ATOM 682 O O . LYS A 1 80 ? 15.195 -8.755 -20.887 1.00 88.75 80 LYS A O 1
ATOM 687 N N . LEU A 1 81 ? 14.137 -6.821 -20.519 1.00 83.19 81 LEU A N 1
ATOM 688 C CA . LEU A 1 81 ? 15.020 -6.389 -19.427 1.00 83.19 81 LEU A CA 1
ATOM 689 C C . LEU A 1 81 ? 14.964 -7.311 -18.203 1.00 83.19 81 LEU A C 1
ATOM 691 O O . LEU A 1 81 ? 15.975 -7.467 -17.520 1.00 83.19 81 LEU A O 1
ATOM 695 N N . ILE A 1 82 ? 13.805 -7.894 -17.905 1.00 81.62 82 ILE A N 1
ATOM 696 C CA . ILE A 1 82 ? 13.635 -8.819 -16.779 1.00 81.62 82 ILE A CA 1
ATOM 697 C C . ILE A 1 82 ? 14.330 -10.153 -17.069 1.00 81.62 82 ILE A C 1
ATOM 699 O O . ILE A 1 82 ? 14.984 -10.688 -16.179 1.00 81.62 82 ILE A O 1
ATOM 703 N N . ASN A 1 83 ? 14.228 -10.645 -18.307 1.00 84.69 83 ASN A N 1
ATOM 704 C CA . ASN A 1 83 ? 14.668 -11.993 -18.678 1.00 84.69 83 ASN A CA 1
ATOM 705 C C . ASN A 1 83 ? 16.065 -12.063 -19.321 1.00 84.69 83 ASN A C 1
ATOM 707 O O . ASN A 1 83 ? 16.565 -13.159 -19.556 1.00 84.69 83 ASN A O 1
ATOM 711 N N . ILE A 1 84 ? 16.701 -10.928 -19.630 1.00 82.50 84 ILE A N 1
ATOM 712 C CA . ILE A 1 84 ? 18.058 -10.906 -20.199 1.00 82.50 84 ILE A CA 1
ATOM 713 C C . ILE A 1 84 ? 19.099 -11.406 -19.188 1.00 82.50 84 ILE A C 1
ATOM 715 O O . ILE A 1 84 ? 19.092 -10.991 -18.025 1.00 82.50 84 ILE A O 1
ATOM 719 N N . SER A 1 85 ? 20.014 -12.264 -19.650 1.00 83.50 85 SER A N 1
ATOM 720 C CA . SER A 1 85 ? 21.140 -12.737 -18.841 1.00 83.50 85 SER A CA 1
ATOM 721 C C . SER A 1 85 ? 22.102 -11.594 -18.511 1.00 83.50 85 SER A C 1
ATOM 723 O O . SER A 1 85 ? 22.253 -10.654 -19.289 1.00 83.50 85 SER A O 1
ATOM 725 N N . ASN A 1 86 ? 22.765 -11.661 -17.355 1.00 73.81 86 ASN A N 1
ATOM 726 C CA . ASN A 1 86 ? 23.642 -10.588 -16.870 1.00 73.81 86 ASN A CA 1
ATOM 727 C C . ASN A 1 86 ? 24.929 -10.410 -17.699 1.00 73.81 86 ASN A C 1
ATOM 729 O O . ASN A 1 86 ? 25.553 -9.353 -17.624 1.00 73.81 86 ASN A O 1
ATOM 733 N N . ASP A 1 87 ? 25.323 -11.419 -18.471 1.00 79.81 87 ASP A N 1
ATOM 734 C CA . ASP A 1 87 ? 26.506 -11.457 -19.339 1.00 79.81 87 ASP A CA 1
ATOM 735 C C . ASP A 1 87 ? 26.202 -11.117 -20.811 1.00 79.81 87 ASP A C 1
ATOM 737 O O . ASP A 1 87 ? 27.112 -11.054 -21.641 1.00 79.81 87 ASP A O 1
ATOM 741 N N . ASP A 1 88 ? 24.938 -10.851 -21.151 1.00 86.31 88 ASP A N 1
ATOM 742 C CA . ASP A 1 88 ? 24.538 -10.533 -22.519 1.00 86.31 88 ASP A CA 1
ATOM 743 C C . ASP A 1 88 ? 25.110 -9.176 -22.972 1.00 86.31 88 ASP A C 1
ATOM 745 O O . ASP A 1 88 ? 24.878 -8.113 -22.381 1.00 86.31 88 ASP A O 1
ATOM 749 N N . LYS A 1 89 ? 25.839 -9.199 -24.091 1.00 88.31 89 LYS A N 1
ATOM 750 C CA . LYS A 1 89 ? 26.497 -8.023 -24.681 1.00 88.31 89 LYS A CA 1
ATOM 751 C C . LYS A 1 89 ? 25.507 -6.933 -25.113 1.00 88.31 89 LYS A C 1
ATOM 753 O O . LYS A 1 89 ? 25.903 -5.780 -25.268 1.00 88.31 89 LYS A O 1
ATOM 758 N N . ASN A 1 90 ? 24.227 -7.266 -25.290 1.00 88.94 90 ASN A N 1
ATOM 759 C CA . ASN A 1 90 ? 23.183 -6.336 -25.714 1.00 88.94 90 ASN A CA 1
ATOM 760 C C . ASN A 1 90 ? 22.561 -5.530 -24.564 1.00 88.94 90 ASN A C 1
ATOM 762 O O . ASN A 1 90 ? 21.805 -4.592 -24.837 1.00 88.94 90 ASN A O 1
ATOM 766 N N . ILE A 1 91 ? 22.879 -5.839 -23.298 1.00 86.81 91 ILE A N 1
ATOM 767 C CA . ILE A 1 91 ? 22.320 -5.142 -22.127 1.00 86.81 91 ILE A CA 1
ATOM 768 C C . ILE A 1 91 ? 22.436 -3.611 -22.243 1.00 86.81 91 ILE A C 1
ATOM 770 O O . ILE A 1 91 ? 21.420 -2.939 -22.032 1.00 86.81 91 ILE A O 1
ATOM 774 N N . PRO A 1 92 ? 23.594 -3.017 -22.612 1.00 90.62 92 PRO A N 1
ATOM 775 C CA . PRO A 1 92 ? 23.708 -1.565 -22.694 1.00 90.62 92 PRO A CA 1
ATOM 776 C C . PRO A 1 92 ? 22.742 -0.935 -23.700 1.00 90.62 92 PRO A C 1
ATOM 778 O O . PRO A 1 92 ? 22.051 0.032 -23.380 1.00 90.62 92 PRO A O 1
ATOM 781 N N . ARG A 1 93 ? 22.622 -1.538 -24.888 1.00 91.44 93 ARG A N 1
ATOM 782 C CA . ARG A 1 93 ? 21.721 -1.069 -25.947 1.00 91.44 93 ARG A CA 1
ATOM 783 C C . ARG A 1 93 ? 20.254 -1.179 -25.532 1.00 91.44 93 ARG A C 1
ATOM 785 O O . ARG A 1 93 ? 19.457 -0.288 -25.831 1.00 91.44 93 ARG A O 1
ATOM 792 N N . LEU A 1 94 ? 19.896 -2.258 -24.838 1.00 91.56 94 LEU A N 1
ATOM 793 C CA . LEU A 1 94 ? 18.541 -2.480 -24.339 1.00 91.56 94 LEU A CA 1
ATOM 794 C C . LEU A 1 94 ? 18.158 -1.444 -23.269 1.00 91.56 94 LEU A C 1
ATOM 796 O O . LEU A 1 94 ? 17.057 -0.897 -23.302 1.00 91.56 94 LEU A O 1
ATOM 800 N N . ILE A 1 95 ? 19.087 -1.128 -22.363 1.00 88.94 95 ILE A N 1
ATOM 801 C CA . ILE A 1 95 ? 18.932 -0.087 -21.337 1.00 88.94 95 ILE A CA 1
ATOM 802 C C . ILE A 1 95 ? 18.789 1.300 -21.978 1.00 88.94 95 ILE A C 1
ATOM 804 O O . ILE A 1 95 ? 17.882 2.045 -21.610 1.00 88.94 95 ILE A O 1
ATOM 808 N N . ASP A 1 96 ? 19.628 1.654 -22.954 1.00 91.00 96 ASP A N 1
ATOM 809 C CA . ASP A 1 96 ? 19.515 2.946 -23.647 1.00 91.00 96 ASP A CA 1
ATOM 810 C C . ASP A 1 96 ? 18.175 3.078 -24.387 1.00 91.00 96 ASP A C 1
ATOM 812 O O . ASP A 1 96 ? 17.504 4.105 -24.273 1.00 91.00 96 ASP A O 1
ATOM 816 N N . SER A 1 97 ? 17.724 2.005 -25.047 1.00 93.38 97 SER A N 1
ATOM 817 C CA . SER A 1 97 ? 16.400 1.957 -25.688 1.00 93.38 97 SER A CA 1
ATOM 818 C C . SER A 1 97 ? 15.268 2.190 -24.679 1.00 93.38 97 SER A C 1
ATOM 820 O O . SER A 1 97 ? 14.291 2.875 -24.980 1.00 93.38 97 SER A O 1
ATOM 822 N N . ALA A 1 98 ? 15.412 1.672 -23.456 1.00 91.88 98 ALA A N 1
ATOM 823 C CA . ALA A 1 98 ? 14.426 1.850 -22.397 1.00 91.88 98 ALA A CA 1
ATOM 824 C C . ALA A 1 98 ? 14.373 3.281 -21.863 1.00 91.88 98 ALA A C 1
ATOM 826 O O . ALA A 1 98 ? 13.278 3.795 -21.648 1.00 91.88 98 ALA A O 1
ATOM 827 N N . PHE A 1 99 ? 15.515 3.956 -21.706 1.00 90.50 99 PHE A N 1
ATOM 828 C CA . PHE A 1 99 ? 15.522 5.378 -21.349 1.00 90.50 99 PHE A CA 1
ATOM 829 C C . PHE A 1 99 ? 14.842 6.242 -22.414 1.00 90.50 99 PHE A C 1
ATOM 831 O O . PHE A 1 99 ? 14.082 7.142 -22.060 1.00 90.50 99 PHE A O 1
ATOM 838 N N . VAL A 1 100 ? 15.080 5.964 -23.701 1.00 92.31 100 VAL A N 1
ATOM 839 C CA . VAL A 1 100 ? 14.424 6.686 -24.805 1.00 92.31 100 VAL A CA 1
ATOM 840 C C . VAL A 1 100 ? 12.908 6.498 -24.749 1.00 92.31 100 VAL A C 1
ATOM 842 O O . VAL A 1 100 ? 12.172 7.483 -24.775 1.00 92.31 100 VAL A O 1
ATOM 845 N N . LEU A 1 101 ? 12.438 5.256 -24.612 1.00 94.62 101 LEU A N 1
ATOM 846 C CA . LEU A 1 101 ? 11.007 4.959 -24.592 1.00 94.62 101 LEU A CA 1
ATOM 847 C C . LEU A 1 101 ? 10.304 5.534 -23.354 1.00 94.62 101 LEU A C 1
ATOM 849 O O . LEU A 1 101 ? 9.239 6.133 -23.477 1.00 94.62 101 LEU A O 1
ATOM 853 N N . LEU A 1 102 ? 10.908 5.423 -22.166 1.00 88.44 102 LEU A N 1
ATOM 854 C CA . LEU A 1 102 ? 10.359 6.028 -20.946 1.00 88.44 102 LEU A CA 1
ATOM 855 C C . LEU A 1 102 ? 10.276 7.552 -21.051 1.00 88.44 102 LEU A C 1
ATOM 857 O O . LEU A 1 102 ? 9.293 8.1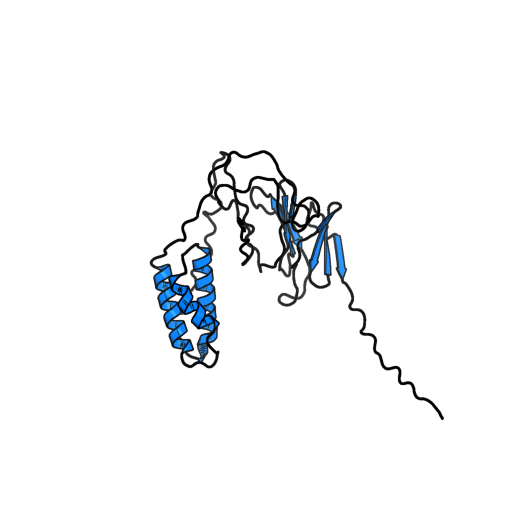41 -20.604 1.00 88.44 102 LEU A O 1
ATOM 861 N N . LYS A 1 103 ? 11.262 8.187 -21.696 1.00 90.06 103 LYS A N 1
ATOM 862 C CA . LYS A 1 103 ? 11.223 9.624 -21.973 1.00 90.06 103 LYS A CA 1
ATOM 863 C C . LYS A 1 103 ? 10.055 9.986 -22.888 1.00 90.06 103 LYS A C 1
ATOM 865 O O . LYS A 1 103 ? 9.321 10.912 -22.571 1.00 90.06 103 LYS A O 1
ATOM 870 N N . GLN A 1 104 ? 9.848 9.237 -23.972 1.00 92.75 104 GLN A N 1
ATOM 871 C CA . GLN A 1 104 ? 8.725 9.453 -24.893 1.00 92.75 104 GLN A CA 1
ATOM 872 C C . GLN A 1 104 ? 7.368 9.293 -24.192 1.00 92.75 104 GLN A C 1
ATOM 874 O O . GLN A 1 104 ? 6.473 10.109 -24.400 1.00 92.75 104 GLN A O 1
ATOM 879 N N . ILE A 1 105 ? 7.228 8.274 -23.336 1.00 90.25 105 ILE A N 1
ATOM 880 C CA . ILE A 1 105 ? 6.016 8.052 -22.532 1.00 90.25 105 ILE A CA 1
ATOM 881 C C . ILE A 1 105 ? 5.796 9.212 -21.553 1.00 90.25 105 ILE A C 1
ATOM 883 O O . ILE A 1 105 ? 4.671 9.679 -21.411 1.00 90.25 105 ILE A O 1
ATOM 887 N N . GLN A 1 106 ? 6.851 9.711 -20.904 1.00 87.44 106 GLN A N 1
ATOM 888 C CA . GLN A 1 106 ? 6.743 10.854 -19.996 1.00 87.44 106 GLN A CA 1
ATOM 889 C C . GLN A 1 106 ? 6.422 12.169 -20.725 1.00 87.44 106 GLN A C 1
ATOM 891 O O . GLN A 1 106 ? 5.685 12.989 -20.185 1.00 87.44 106 GLN A O 1
ATOM 896 N N . GLU A 1 107 ? 6.979 12.396 -21.917 1.00 88.00 107 GLU A N 1
ATOM 897 C CA . GLU A 1 107 ? 6.729 13.602 -22.721 1.00 88.00 107 GLU A CA 1
ATOM 898 C C . GLU A 1 107 ? 5.294 13.638 -23.276 1.00 88.00 107 GLU A C 1
ATOM 900 O O . GLU A 1 107 ? 4.723 14.718 -23.426 1.00 88.00 107 GLU A O 1
ATOM 905 N N . LYS A 1 108 ? 4.701 12.472 -23.572 1.00 91.50 108 LYS A N 1
ATOM 906 C CA . LYS A 1 108 ? 3.327 12.334 -24.083 1.00 91.50 108 LYS A CA 1
ATOM 907 C C . LYS A 1 108 ? 2.564 11.240 -23.318 1.00 91.50 108 LYS A C 1
ATOM 909 O O . LYS A 1 108 ? 2.330 10.161 -23.874 1.00 91.50 108 LYS A O 1
ATOM 914 N N . PRO A 1 109 ? 2.187 11.491 -22.053 1.00 89.50 109 PRO A N 1
ATOM 915 C CA . PRO A 1 109 ? 1.560 10.481 -21.217 1.00 89.50 109 PRO A CA 1
ATOM 916 C C . PRO A 1 109 ? 0.139 10.185 -21.698 1.00 89.50 109 PRO A C 1
ATOM 918 O O . PRO A 1 109 ? -0.679 11.086 -21.870 1.00 89.50 109 PRO A O 1
ATOM 921 N N . ILE A 1 110 ? -0.156 8.900 -21.880 1.00 90.38 110 ILE A N 1
ATOM 922 C CA . ILE A 1 110 ? -1.523 8.397 -22.028 1.00 90.38 110 ILE A CA 1
ATOM 923 C C . ILE A 1 110 ? -1.902 7.830 -20.668 1.00 90.38 110 ILE A C 1
ATOM 925 O O . ILE A 1 110 ? -1.245 6.907 -20.197 1.00 90.38 110 ILE A O 1
ATOM 929 N N . PHE A 1 111 ? -2.918 8.384 -20.019 1.00 86.00 111 PHE A N 1
ATOM 930 C CA . PHE A 1 111 ? -3.388 7.882 -18.730 1.00 86.00 111 PHE A CA 1
ATOM 931 C C . PHE A 1 111 ? -4.375 6.733 -18.935 1.00 86.00 111 PHE A C 1
ATOM 933 O O . PHE A 1 111 ? -5.165 6.750 -19.878 1.00 86.00 111 PHE A O 1
ATOM 940 N N . ILE A 1 112 ? -4.306 5.725 -18.067 1.00 82.50 112 ILE A N 1
ATOM 941 C CA . ILE A 1 112 ? -5.311 4.663 -17.998 1.00 82.50 112 ILE A CA 1
ATOM 942 C C . ILE A 1 112 ? -6.611 5.312 -17.529 1.00 82.50 112 ILE A C 1
ATOM 944 O O . ILE A 1 112 ? -6.629 5.992 -16.502 1.00 82.50 112 ILE A O 1
ATOM 948 N N . GLU A 1 113 ? -7.687 5.119 -18.287 1.00 79.56 113 GLU A N 1
ATOM 949 C CA . GLU A 1 113 ? -8.996 5.630 -17.899 1.00 79.56 113 GLU A CA 1
ATOM 950 C C . GLU A 1 113 ? -9.480 4.913 -16.633 1.00 79.56 113 GLU A C 1
ATOM 952 O O . GLU A 1 113 ? -9.572 3.684 -16.581 1.00 79.56 113 GLU A O 1
ATOM 957 N N . GLU A 1 114 ? -9.775 5.685 -15.588 1.00 70.94 114 GLU A N 1
ATOM 958 C CA . GLU A 1 114 ? -10.367 5.142 -14.371 1.00 70.94 114 GLU A CA 1
ATOM 959 C C . GLU A 1 114 ? -11.838 4.804 -14.626 1.00 70.94 114 GLU A C 1
ATOM 961 O O . GLU A 1 114 ? -12.677 5.695 -14.785 1.00 70.94 114 GLU A O 1
ATOM 966 N N . ILE A 1 115 ? -12.170 3.511 -14.608 1.00 69.12 115 ILE A N 1
ATOM 967 C CA . ILE A 1 115 ? -13.562 3.059 -14.623 1.00 69.12 115 ILE A CA 1
ATOM 968 C C . ILE A 1 115 ? -14.188 3.428 -13.277 1.00 69.12 115 ILE A C 1
ATOM 970 O O . ILE A 1 115 ? -13.924 2.801 -12.249 1.00 69.12 115 ILE A O 1
ATOM 974 N N . LYS A 1 116 ? -15.034 4.457 -13.286 1.00 65.19 116 LYS A N 1
ATOM 975 C CA . LYS A 1 116 ? -15.821 4.854 -12.117 1.00 65.19 116 LYS A CA 1
ATOM 976 C C . LYS A 1 116 ? -17.081 4.002 -12.066 1.00 65.19 116 LYS A C 1
ATOM 978 O O . LYS A 1 116 ? -17.803 3.889 -13.056 1.00 65.19 116 LYS A O 1
ATOM 983 N N . GLY A 1 117 ? -17.343 3.398 -10.913 1.00 65.38 117 GLY A N 1
ATOM 984 C CA . GLY A 1 117 ? -18.602 2.705 -10.681 1.00 65.38 117 GLY A CA 1
ATOM 985 C C . GLY A 1 117 ? -19.783 3.678 -10.679 1.00 65.38 117 GLY A C 1
ATOM 986 O O . GLY A 1 117 ? -19.634 4.900 -10.556 1.00 65.38 117 GLY A O 1
ATOM 987 N N . LYS A 1 118 ? -20.987 3.123 -10.827 1.00 69.19 118 LYS A N 1
ATOM 988 C CA . LYS A 1 118 ? -22.222 3.892 -10.666 1.00 69.19 118 LYS A CA 1
ATOM 989 C C . LYS A 1 118 ? -22.352 4.331 -9.212 1.00 69.19 118 LYS A C 1
ATOM 991 O O . LYS A 1 118 ? -22.041 3.572 -8.294 1.00 69.19 118 LYS A O 1
ATOM 996 N N . HIS A 1 119 ? -22.801 5.564 -9.011 1.00 63.94 119 HIS A N 1
ATOM 997 C CA . HIS A 1 119 ? -23.067 6.092 -7.682 1.00 63.94 119 HIS A CA 1
ATOM 998 C C . HIS A 1 119 ? -24.349 5.471 -7.120 1.00 63.94 119 HIS A C 1
ATOM 1000 O O . HIS A 1 119 ? -25.439 5.999 -7.328 1.00 63.94 119 HIS A O 1
ATOM 1006 N N . GLU A 1 120 ? -24.211 4.355 -6.412 1.00 66.12 120 GLU A N 1
ATOM 1007 C CA . GLU A 1 120 ? -25.316 3.757 -5.663 1.00 66.12 120 GLU A CA 1
ATOM 1008 C C . GLU A 1 120 ? -25.573 4.537 -4.359 1.00 66.12 120 GLU A C 1
ATOM 1010 O O . GLU A 1 120 ? -24.617 5.018 -3.729 1.00 66.12 120 GLU A O 1
ATOM 1015 N N . PRO A 1 121 ? -26.845 4.706 -3.951 1.00 64.94 121 PRO A N 1
ATOM 1016 C CA . PRO A 1 121 ? -27.190 5.335 -2.685 1.00 64.94 121 PRO A CA 1
ATOM 1017 C C . PRO A 1 121 ? -26.634 4.515 -1.518 1.00 64.94 121 PRO A C 1
ATOM 1019 O O . PRO A 1 121 ? -26.770 3.292 -1.479 1.00 64.94 121 PRO A O 1
ATOM 1022 N N . PHE A 1 122 ? -25.998 5.221 -0.582 1.00 60.31 122 PHE A N 1
ATOM 1023 C CA . PHE A 1 122 ? -25.314 4.634 0.563 1.00 60.31 122 PHE A CA 1
ATOM 1024 C C . PHE A 1 122 ? -26.311 4.020 1.555 1.00 60.31 122 PHE A C 1
ATOM 1026 O O . PHE A 1 122 ? -27.173 4.724 2.080 1.00 60.31 122 PHE A O 1
ATOM 1033 N N . ASN A 1 123 ? -26.155 2.731 1.856 1.00 64.69 123 ASN A N 1
ATOM 1034 C CA . ASN A 1 123 ? -26.810 2.075 2.986 1.00 64.69 123 ASN A CA 1
ATOM 1035 C C . ASN A 1 123 ? -25.929 2.176 4.239 1.00 64.69 123 ASN A C 1
ATOM 1037 O O . ASN A 1 123 ? -24.742 1.869 4.197 1.00 64.69 123 ASN A O 1
ATOM 1041 N N . ASN A 1 124 ? -26.529 2.546 5.375 1.00 60.25 124 ASN A N 1
ATOM 1042 C CA . ASN A 1 124 ? -25.855 2.839 6.652 1.00 60.25 124 ASN A CA 1
ATOM 1043 C C . ASN A 1 124 ? -25.254 1.622 7.390 1.00 60.25 124 ASN A C 1
ATOM 1045 O O . ASN A 1 124 ? -25.064 1.672 8.607 1.00 60.25 124 ASN A O 1
ATOM 1049 N N . ILE A 1 125 ? -24.950 0.526 6.697 1.00 64.44 125 ILE A N 1
ATOM 1050 C CA . ILE A 1 125 ? -24.274 -0.611 7.325 1.00 64.44 125 ILE A CA 1
ATOM 1051 C C . ILE A 1 125 ? -22.792 -0.250 7.429 1.00 64.44 125 ILE A C 1
ATOM 1053 O O . ILE A 1 125 ? -22.158 0.111 6.438 1.00 64.44 125 ILE A O 1
ATOM 1057 N N . LYS A 1 126 ? -22.276 -0.260 8.660 1.00 66.62 126 LYS A N 1
ATOM 1058 C CA . LYS A 1 126 ? -20.875 0.029 8.962 1.00 66.62 126 LYS A CA 1
ATOM 1059 C C . LYS A 1 126 ? -20.292 -1.151 9.725 1.00 66.62 126 LYS A C 1
ATOM 1061 O O . LYS A 1 126 ? -20.367 -1.217 10.951 1.00 66.62 126 LYS A O 1
ATOM 1066 N N . THR A 1 127 ? -19.743 -2.093 8.978 1.00 73.88 127 THR A N 1
ATOM 1067 C CA . THR A 1 127 ? -19.137 -3.312 9.492 1.00 73.88 127 THR A CA 1
ATOM 1068 C C . THR A 1 127 ? -17.739 -3.002 10.020 1.00 73.88 127 THR A C 1
ATOM 1070 O O . THR A 1 127 ? -16.895 -2.410 9.345 1.00 73.88 127 THR A O 1
ATOM 1073 N N . ASN A 1 128 ? -17.496 -3.385 11.269 1.00 78.06 128 ASN A N 1
ATOM 1074 C CA . ASN A 1 128 ? -16.181 -3.302 11.895 1.00 78.06 128 ASN A CA 1
ATOM 1075 C C . ASN A 1 128 ? -15.241 -4.348 11.263 1.00 78.06 128 ASN A C 1
ATOM 1077 O O . ASN A 1 128 ? -15.697 -5.448 11.000 1.00 78.06 128 ASN A O 1
ATOM 1081 N N . TRP A 1 129 ? -13.955 -4.065 11.033 1.00 81.06 129 TRP A N 1
ATOM 1082 C CA . TRP A 1 129 ? -13.012 -5.036 10.443 1.00 81.06 129 TRP A CA 1
ATOM 1083 C C . TRP A 1 129 ? -11.901 -5.356 11.438 1.00 81.06 129 TRP A C 1
ATOM 1085 O O . TRP A 1 129 ? -10.740 -4.993 11.250 1.00 81.06 129 TRP A O 1
ATOM 1095 N N . ASN A 1 130 ? -12.288 -5.973 12.548 1.00 79.44 130 ASN A N 1
ATOM 1096 C CA . ASN A 1 130 ? -11.437 -6.258 13.701 1.00 79.44 130 ASN A CA 1
ATOM 1097 C C . ASN A 1 130 ? -10.587 -7.533 13.558 1.00 79.44 130 ASN A C 1
ATOM 1099 O O . ASN A 1 130 ? -9.670 -7.717 14.355 1.00 79.44 130 ASN A O 1
ATOM 1103 N N . PHE A 1 131 ? -10.838 -8.382 12.556 1.00 77.25 131 PHE A N 1
ATOM 1104 C CA . PHE A 1 131 ? -10.077 -9.613 12.331 1.00 77.25 131 PHE A CA 1
ATOM 1105 C C . PHE A 1 131 ? -9.285 -9.582 11.024 1.00 77.25 131 PHE A C 1
ATOM 1107 O O . PHE A 1 131 ? -9.595 -8.865 10.066 1.00 77.25 131 PHE A O 1
ATOM 1114 N N . TYR A 1 132 ? -8.260 -10.433 10.947 1.00 74.50 132 TYR A N 1
ATOM 1115 C CA . TYR A 1 132 ? -7.615 -10.711 9.672 1.00 74.50 132 TYR A CA 1
ATOM 1116 C C . TYR A 1 132 ? -8.649 -11.268 8.689 1.00 74.50 132 TYR A C 1
ATOM 1118 O O . TYR A 1 132 ? -9.308 -12.265 8.967 1.00 74.50 132 TYR A O 1
ATOM 1126 N N . HIS A 1 133 ? -8.796 -10.596 7.547 1.00 76.19 133 HIS A N 1
ATOM 1127 C CA . HIS A 1 133 ? -9.766 -10.949 6.510 1.00 76.19 133 HIS A CA 1
ATOM 1128 C C . HIS A 1 133 ? -11.243 -10.998 6.970 1.00 76.19 133 HIS A C 1
ATOM 1130 O O . HIS A 1 133 ? -12.014 -11.772 6.412 1.00 76.19 133 HIS A O 1
ATOM 1136 N N . GLY A 1 134 ? -11.694 -10.186 7.931 1.00 79.62 134 GLY A N 1
ATOM 1137 C CA . GLY A 1 134 ? -13.138 -10.040 8.153 1.00 79.62 134 GLY A CA 1
ATOM 1138 C C . GLY A 1 134 ? -13.531 -9.405 9.481 1.00 79.62 134 GLY A C 1
ATOM 1139 O O . GLY A 1 134 ? -12.733 -8.730 10.129 1.00 79.62 134 GLY A O 1
ATOM 1140 N N . TYR A 1 135 ? -14.782 -9.648 9.871 1.00 78.56 135 TYR A N 1
ATOM 1141 C CA . TYR A 1 135 ? -15.429 -9.053 11.047 1.00 78.56 135 TYR A CA 1
ATOM 1142 C C . TYR A 1 135 ? -15.949 -10.078 12.068 1.00 78.56 135 TYR A C 1
ATOM 1144 O O . TYR A 1 135 ? -16.255 -9.726 13.203 1.00 78.56 135 TYR A O 1
ATOM 1152 N N . ASP A 1 136 ? -16.038 -11.349 11.681 1.00 80.88 136 ASP A N 1
ATOM 1153 C CA . ASP A 1 136 ? -16.624 -12.444 12.463 1.00 80.88 136 ASP A CA 1
ATOM 1154 C C . ASP A 1 136 ? -15.639 -13.604 12.705 1.00 80.88 136 ASP A C 1
ATOM 1156 O O . ASP A 1 136 ? -16.022 -14.665 13.190 1.00 80.88 136 ASP A O 1
ATOM 1160 N N . GLY A 1 137 ? -14.368 -13.429 12.330 1.00 79.75 137 GLY A N 1
ATOM 1161 C CA . GLY A 1 137 ? -13.337 -14.464 12.435 1.00 79.75 137 GLY A CA 1
ATOM 1162 C C . GLY A 1 137 ? -13.378 -15.535 11.337 1.00 79.75 137 GLY A C 1
ATOM 1163 O O . GLY A 1 137 ? -12.501 -16.396 11.318 1.00 79.75 137 GLY A O 1
ATOM 1164 N N . SER A 1 138 ? -14.319 -15.468 10.386 1.00 82.94 138 SER A N 1
ATOM 1165 C CA . SER A 1 138 ? -14.424 -16.430 9.273 1.00 82.94 138 SER A CA 1
ATOM 1166 C C . SER A 1 138 ? -13.312 -16.299 8.223 1.00 82.94 138 SER A C 1
ATOM 1168 O O . SER A 1 138 ? -13.095 -17.212 7.432 1.00 82.94 138 SER A O 1
ATOM 1170 N N . GLN A 1 139 ? -12.591 -15.171 8.218 1.00 81.44 139 GLN A N 1
ATOM 1171 C CA . GLN A 1 139 ? -11.476 -14.864 7.309 1.00 81.44 139 GLN A CA 1
ATOM 1172 C C . GLN A 1 139 ? -11.833 -14.883 5.809 1.00 81.44 139 GLN A C 1
ATOM 1174 O O . GLN A 1 139 ? -10.959 -15.057 4.956 1.00 81.44 139 GLN A O 1
ATOM 1179 N N . ASN A 1 140 ? -13.106 -14.668 5.466 1.00 80.50 140 ASN A N 1
ATOM 1180 C CA . ASN A 1 140 ? -13.594 -14.721 4.084 1.00 80.50 140 ASN A CA 1
ATOM 1181 C C . ASN A 1 140 ? -13.213 -13.500 3.225 1.00 80.50 140 ASN A C 1
ATOM 1183 O O . ASN A 1 140 ? -13.400 -13.507 2.010 1.00 80.50 140 ASN A O 1
ATOM 1187 N N . GLY A 1 141 ? -12.688 -12.439 3.836 1.00 80.56 141 GLY A N 1
ATOM 1188 C CA . GLY A 1 141 ? -12.199 -11.251 3.141 1.00 80.56 141 GLY A CA 1
ATOM 1189 C C . GLY A 1 141 ? -13.296 -10.393 2.511 1.00 80.56 141 GLY A C 1
ATOM 1190 O O . GLY A 1 141 ? -12.998 -9.646 1.581 1.00 80.56 141 GLY A O 1
ATOM 1191 N N . PHE A 1 142 ? -14.540 -10.467 3.002 1.00 79.25 142 PHE A N 1
ATOM 1192 C CA . PHE A 1 142 ? -15.660 -9.656 2.514 1.00 79.25 142 PHE A CA 1
ATOM 1193 C C . PHE A 1 142 ? -16.416 -8.952 3.653 1.00 79.25 142 PHE A C 1
ATOM 1195 O O . PHE A 1 142 ? -16.327 -9.343 4.814 1.00 79.25 142 PHE A O 1
ATOM 1202 N N . THR A 1 143 ? -17.166 -7.909 3.293 1.00 74.56 143 THR A N 1
ATOM 1203 C CA . THR A 1 143 ? -18.116 -7.193 4.157 1.00 74.56 143 THR A CA 1
ATOM 1204 C C . THR A 1 143 ? -19.468 -7.094 3.451 1.00 74.56 143 THR A C 1
ATOM 1206 O O . THR A 1 143 ? -19.525 -7.117 2.220 1.00 74.56 143 THR A O 1
ATOM 1209 N N . THR A 1 144 ? -20.553 -6.988 4.221 1.00 75.62 144 THR A N 1
ATOM 1210 C CA . THR A 1 144 ? -21.889 -6.656 3.702 1.00 75.62 144 THR A CA 1
ATOM 1211 C C . THR A 1 144 ? -22.048 -5.172 3.370 1.00 75.62 144 THR A C 1
ATOM 1213 O O . THR A 1 144 ? -23.044 -4.788 2.759 1.00 75.62 144 THR A O 1
ATOM 1216 N N . ASP A 1 145 ? -21.094 -4.334 3.782 1.00 75.75 145 ASP A N 1
ATOM 1217 C CA . ASP A 1 145 ? -21.105 -2.905 3.482 1.00 75.75 145 ASP A CA 1
ATOM 1218 C C . ASP A 1 145 ? -20.986 -2.664 1.977 1.00 75.75 145 ASP A C 1
ATOM 1220 O O . ASP A 1 145 ? -20.262 -3.359 1.256 1.00 75.75 145 ASP A O 1
ATOM 1224 N N . GLN A 1 146 ? -21.658 -1.618 1.500 1.00 72.31 146 GLN A N 1
ATOM 1225 C CA . GLN A 1 146 ? -21.469 -1.165 0.131 1.00 72.31 146 GLN A CA 1
ATOM 1226 C C . GLN A 1 146 ? -20.044 -0.633 -0.052 1.00 72.31 146 GLN A C 1
ATOM 1228 O O . GLN A 1 146 ? -19.572 0.233 0.686 1.00 72.31 146 GLN A O 1
ATOM 1233 N N . GLY A 1 147 ? -19.361 -1.156 -1.069 1.00 66.94 147 GLY A N 1
ATOM 1234 C CA . GLY A 1 147 ? -18.054 -0.661 -1.476 1.00 66.94 147 GLY A CA 1
ATOM 1235 C C . GLY A 1 147 ? -18.119 0.749 -2.081 1.00 66.94 147 GLY A C 1
ATOM 1236 O O . GLY A 1 147 ? -19.185 1.224 -2.478 1.00 66.94 147 GLY A O 1
ATOM 1237 N N . PRO A 1 148 ? -16.967 1.427 -2.204 1.00 65.12 148 PRO A N 1
ATOM 1238 C CA . PRO A 1 148 ? -16.895 2.763 -2.784 1.00 65.12 148 PRO A CA 1
ATOM 1239 C C . PRO A 1 148 ? -17.363 2.759 -4.245 1.00 65.12 148 PRO A C 1
ATOM 1241 O O . PRO A 1 148 ? -16.819 2.037 -5.078 1.00 65.12 148 PRO A O 1
ATOM 1244 N N . SER A 1 149 ? -18.315 3.628 -4.585 1.00 68.00 149 SER A N 1
ATOM 1245 C CA . SER A 1 149 ? -18.863 3.724 -5.946 1.00 68.00 149 SER A CA 1
ATOM 1246 C C . SER A 1 149 ? -17.932 4.402 -6.953 1.00 68.00 149 SER A C 1
ATOM 1248 O O . SER A 1 149 ? -17.994 4.111 -8.139 1.00 68.00 149 SER A O 1
ATOM 1250 N N . THR A 1 150 ? -17.051 5.304 -6.517 1.00 66.44 150 THR A N 1
ATOM 1251 C CA . THR A 1 150 ? -16.301 6.189 -7.432 1.00 66.44 150 THR A CA 1
ATOM 1252 C C . THR A 1 150 ? -14.814 5.864 -7.557 1.00 66.44 150 THR A C 1
ATOM 1254 O O . THR A 1 150 ? -14.134 6.496 -8.361 1.00 66.44 150 THR A O 1
ATOM 1257 N N . GLY A 1 151 ? -14.289 4.937 -6.745 1.00 63.88 151 GLY A N 1
ATOM 1258 C CA . GLY A 1 151 ? -12.858 4.602 -6.698 1.00 63.88 151 GLY A CA 1
ATOM 1259 C C . GLY A 1 151 ? -11.931 5.739 -6.232 1.00 63.88 151 GLY A C 1
ATOM 1260 O O . GLY A 1 151 ? -10.714 5.575 -6.243 1.00 63.88 151 GLY A O 1
ATOM 1261 N N . GLN A 1 152 ? -12.471 6.891 -5.811 1.00 67.56 152 GLN A N 1
ATOM 1262 C CA . GLN A 1 152 ? -11.665 8.057 -5.450 1.00 67.56 152 GLN A CA 1
ATOM 1263 C C . GLN A 1 152 ? -10.905 7.836 -4.149 1.00 67.56 152 GLN A C 1
ATOM 1265 O O . GLN A 1 152 ? -11.509 7.590 -3.107 1.00 67.56 152 GLN A O 1
ATOM 1270 N N . VAL A 1 153 ? -9.590 8.037 -4.181 1.00 68.50 153 VAL A N 1
ATOM 1271 C CA . VAL A 1 153 ? -8.758 7.998 -2.977 1.00 68.50 153 VAL A CA 1
ATOM 1272 C C . VAL A 1 153 ? -9.112 9.156 -2.032 1.00 68.50 153 VAL A C 1
ATOM 1274 O O . VA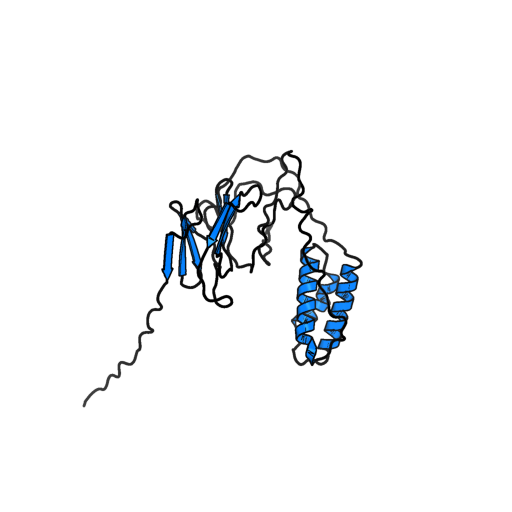L A 1 153 ? -8.972 10.323 -2.387 1.00 68.50 153 VAL A O 1
ATOM 1277 N N . ALA A 1 154 ? -9.539 8.828 -0.814 1.00 69.62 154 ALA A N 1
ATOM 1278 C CA . ALA A 1 154 ? -9.829 9.743 0.284 1.00 69.62 154 ALA A CA 1
ATOM 1279 C C . ALA A 1 154 ? -8.555 10.377 0.855 1.00 69.62 154 ALA A C 1
ATOM 1281 O O . ALA A 1 154 ? -8.477 11.595 0.989 1.00 69.62 154 ALA A O 1
ATOM 1282 N N . TRP A 1 155 ? -7.560 9.552 1.184 1.00 74.94 155 TRP A N 1
ATOM 1283 C CA . TRP A 1 155 ? -6.269 9.990 1.709 1.00 74.94 155 TRP A CA 1
ATOM 1284 C C . TRP A 1 155 ? -5.200 8.919 1.494 1.00 74.94 155 TRP A C 1
ATOM 1286 O O . TRP A 1 155 ? -5.492 7.778 1.134 1.00 74.94 155 TRP A O 1
ATOM 1296 N N . LYS A 1 156 ? -3.946 9.339 1.670 1.00 71.19 156 LYS A N 1
ATOM 1297 C CA . LYS A 1 156 ? -2.726 8.561 1.459 1.00 71.19 156 LYS A CA 1
ATOM 1298 C C . LYS A 1 156 ? -1.766 8.847 2.609 1.00 71.19 156 LYS A C 1
ATOM 1300 O O . LYS A 1 156 ? -1.537 10.013 2.918 1.00 71.19 156 LYS A O 1
ATOM 1305 N N . PHE A 1 157 ? -1.176 7.812 3.204 1.00 69.19 157 PHE A N 1
ATOM 1306 C CA . PHE A 1 157 ? -0.145 7.974 4.235 1.00 69.19 157 PHE A CA 1
ATOM 1307 C C . PHE A 1 157 ? 1.216 7.451 3.746 1.00 69.19 157 PHE A C 1
ATOM 1309 O O . PHE A 1 157 ? 1.289 6.295 3.309 1.00 69.19 157 PHE A O 1
ATOM 1316 N N . PRO A 1 158 ? 2.291 8.265 3.791 1.00 65.38 158 PRO A N 1
ATOM 1317 C CA . PRO A 1 158 ? 3.614 7.832 3.369 1.00 65.38 158 PRO A CA 1
ATOM 1318 C C . PRO A 1 158 ? 4.200 6.886 4.414 1.00 65.38 158 PRO A C 1
ATOM 1320 O O . PRO A 1 158 ? 4.524 7.286 5.530 1.00 65.38 158 PRO A O 1
ATOM 1323 N N . LYS A 1 159 ? 4.357 5.618 4.044 1.00 62.09 159 LYS A N 1
ATOM 1324 C CA . LYS A 1 159 ? 4.994 4.620 4.894 1.00 62.09 159 LYS A CA 1
ATOM 1325 C C . LYS A 1 159 ? 6.081 3.873 4.143 1.00 62.09 159 LYS A C 1
ATOM 1327 O O . LYS A 1 159 ? 5.952 3.574 2.956 1.00 62.09 159 LYS A O 1
ATOM 1332 N N . THR A 1 160 ? 7.164 3.589 4.854 1.00 50.84 160 THR A N 1
ATOM 1333 C CA . THR A 1 160 ? 8.327 2.874 4.338 1.00 50.84 160 THR A CA 1
ATOM 1334 C C . THR A 1 160 ? 8.036 1.382 4.207 1.00 50.84 160 THR A C 1
ATOM 1336 O O . THR A 1 160 ? 7.289 0.819 5.002 1.00 50.84 160 THR A O 1
ATOM 1339 N N . ASN A 1 161 ? 8.622 0.756 3.181 1.00 54.19 161 ASN A N 1
ATOM 1340 C CA . ASN A 1 161 ? 8.645 -0.689 2.924 1.00 54.19 161 ASN A CA 1
ATOM 1341 C C . ASN A 1 161 ? 7.299 -1.429 3.127 1.00 54.19 161 ASN A C 1
ATOM 1343 O O . ASN A 1 161 ? 6.937 -1.874 4.213 1.00 54.19 161 ASN A O 1
ATOM 1347 N N . GLY A 1 162 ? 6.566 -1.631 2.028 1.00 52.81 162 GLY A N 1
ATOM 1348 C CA . GLY A 1 162 ? 5.286 -2.347 2.032 1.00 52.81 162 GLY A CA 1
ATOM 1349 C C . GLY A 1 162 ? 5.451 -3.846 2.281 1.00 52.81 162 GLY A C 1
ATOM 1350 O O . GLY A 1 162 ? 6.087 -4.539 1.489 1.00 52.81 162 GLY A O 1
ATOM 1351 N N . TRP A 1 163 ? 4.900 -4.333 3.390 1.00 63.81 163 TRP A N 1
ATOM 1352 C CA . TRP A 1 163 ? 4.835 -5.752 3.754 1.00 63.81 163 TRP A CA 1
ATOM 1353 C C . TRP A 1 163 ? 3.355 -6.204 3.719 1.00 63.81 163 TRP A C 1
ATOM 1355 O O . TRP A 1 163 ? 2.471 -5.364 3.585 1.00 63.81 163 TRP A O 1
ATOM 1365 N N . LYS A 1 164 ? 3.066 -7.514 3.766 1.00 68.75 164 LYS A N 1
ATOM 1366 C CA . LYS A 1 164 ? 1.738 -8.109 3.462 1.00 68.75 164 LYS A CA 1
ATOM 1367 C C . LYS A 1 164 ? 0.617 -7.834 4.492 1.00 68.75 164 LYS A C 1
ATOM 1369 O O . LYS A 1 164 ? -0.465 -8.394 4.352 1.00 68.75 164 LYS A O 1
ATOM 1374 N N . ALA A 1 165 ? 0.857 -7.019 5.517 1.00 75.88 165 ALA A N 1
ATOM 1375 C CA . ALA A 1 165 ? -0.097 -6.801 6.602 1.00 75.88 165 ALA A CA 1
ATOM 1376 C C . ALA A 1 165 ? -1.310 -5.978 6.137 1.00 75.88 165 ALA A C 1
ATOM 1378 O O . ALA A 1 165 ? -1.144 -4.935 5.499 1.00 75.88 165 ALA A O 1
ATOM 1379 N N . ALA A 1 166 ? -2.515 -6.425 6.496 1.00 80.12 166 ALA A N 1
ATOM 1380 C CA . ALA A 1 166 ? -3.735 -5.650 6.304 1.00 80.12 166 ALA A CA 1
ATOM 1381 C C . ALA A 1 166 ? -3.894 -4.609 7.433 1.00 80.12 166 ALA A C 1
ATOM 1383 O O . ALA A 1 166 ? -3.443 -4.856 8.557 1.00 80.12 166 ALA A O 1
ATOM 1384 N N . PRO A 1 167 ? -4.502 -3.439 7.167 1.00 83.31 167 PRO A N 1
ATOM 1385 C CA . PRO A 1 167 ? -4.962 -2.557 8.230 1.00 83.31 167 PRO A CA 1
ATOM 1386 C C . PRO A 1 167 ? -6.206 -3.131 8.923 1.00 83.31 167 PRO A C 1
ATOM 1388 O O . PRO A 1 167 ? -6.980 -3.862 8.309 1.00 83.31 167 PRO A O 1
ATOM 1391 N N . ILE A 1 168 ? -6.409 -2.750 10.182 1.00 86.62 168 ILE A N 1
ATOM 1392 C CA . ILE A 1 168 ? -7.628 -3.017 10.954 1.00 86.62 168 ILE A CA 1
ATOM 1393 C C . ILE A 1 168 ? -8.403 -1.713 11.106 1.00 86.62 168 ILE A C 1
ATOM 1395 O O . ILE A 1 168 ? -7.811 -0.685 11.426 1.00 86.62 168 ILE A O 1
ATOM 1399 N N . LEU A 1 169 ? -9.714 -1.737 10.887 1.00 84.56 169 LEU A N 1
ATOM 1400 C CA . LEU A 1 169 ? -10.583 -0.569 11.038 1.00 84.56 169 LEU A CA 1
ATOM 1401 C C . LEU A 1 169 ? -11.572 -0.823 12.169 1.00 84.56 169 LEU A C 1
ATOM 1403 O O . LEU A 1 169 ? -12.364 -1.747 12.043 1.00 84.56 169 LEU A O 1
ATOM 1407 N N . ILE A 1 170 ? -11.555 0.025 13.204 1.00 83.00 170 ILE A N 1
ATOM 1408 C CA . ILE A 1 170 ? -12.528 0.039 14.303 1.00 83.00 170 ILE A CA 1
ATOM 1409 C C . ILE A 1 170 ? -13.164 1.424 14.411 1.00 83.00 170 ILE A C 1
ATOM 1411 O O . ILE A 1 170 ? -12.514 2.409 14.758 1.00 83.00 170 ILE A O 1
ATOM 1415 N N . GLY A 1 171 ? -14.461 1.519 14.109 1.00 83.31 171 GLY A N 1
ATOM 1416 C CA . GLY A 1 171 ? -15.202 2.781 14.174 1.00 83.31 171 GLY A CA 1
ATOM 1417 C C . GLY A 1 171 ? -14.686 3.830 13.178 1.00 83.31 171 GLY A C 1
ATOM 1418 O O . GLY A 1 171 ? -14.910 3.706 11.973 1.00 83.31 171 GLY A O 1
ATOM 1419 N N . ASN A 1 172 ? -14.062 4.903 13.678 1.00 83.81 172 ASN A N 1
ATOM 1420 C CA . ASN A 1 172 ? -13.365 5.912 12.862 1.00 83.81 172 ASN A CA 1
ATOM 1421 C C . ASN A 1 172 ? -11.839 5.858 13.050 1.00 83.81 172 ASN A C 1
ATOM 1423 O O . ASN A 1 172 ? -11.149 6.831 12.759 1.00 83.81 172 ASN A O 1
ATOM 1427 N N . THR A 1 173 ? -11.310 4.737 13.533 1.00 84.69 173 THR A N 1
ATOM 1428 C CA . THR A 1 173 ? -9.884 4.569 13.797 1.00 84.69 173 THR A CA 1
ATOM 1429 C C . THR A 1 173 ? -9.335 3.412 12.980 1.00 84.69 173 THR A C 1
ATOM 1431 O O . THR A 1 173 ? -9.833 2.291 13.058 1.00 84.69 173 THR A O 1
ATOM 1434 N N . ALA A 1 174 ? -8.307 3.681 12.183 1.00 88.50 174 ALA A N 1
ATOM 1435 C CA . ALA A 1 174 ? -7.597 2.674 11.410 1.00 88.50 174 ALA A CA 1
ATOM 1436 C C . ALA A 1 174 ? -6.229 2.396 12.037 1.00 88.50 174 ALA A C 1
ATOM 1438 O O . ALA A 1 174 ? -5.478 3.321 12.330 1.00 88.50 174 ALA A O 1
ATOM 1439 N N . TYR A 1 175 ? -5.877 1.124 12.176 1.00 88.12 175 TYR A N 1
ATOM 1440 C CA . TYR A 1 175 ? -4.609 0.649 12.712 1.00 88.12 175 TYR A CA 1
ATOM 1441 C C . TYR A 1 175 ? -3.826 -0.055 11.614 1.00 88.12 175 TYR A C 1
ATOM 1443 O O . TYR A 1 175 ? -4.371 -0.870 10.871 1.00 88.12 175 TYR A O 1
ATOM 1451 N N . ALA A 1 176 ? -2.534 0.233 11.499 1.00 88.06 176 ALA A N 1
ATOM 1452 C CA . ALA A 1 176 ? -1.688 -0.411 10.503 1.00 88.06 176 ALA A CA 1
ATOM 1453 C C . ALA A 1 176 ? -0.285 -0.671 11.037 1.00 88.06 176 ALA A C 1
ATOM 1455 O O . ALA A 1 176 ? 0.268 0.124 11.792 1.00 88.06 176 ALA A O 1
ATOM 1456 N N . VAL A 1 177 ? 0.338 -1.743 10.550 1.00 85.75 177 VAL A N 1
ATOM 1457 C CA . VAL A 1 177 ? 1.712 -2.119 10.912 1.00 85.75 177 VAL A CA 1
ATOM 1458 C C . VAL A 1 177 ? 2.586 -2.284 9.695 1.00 85.75 177 VAL A C 1
ATOM 1460 O O . VAL A 1 177 ? 2.089 -2.575 8.606 1.00 85.75 177 VAL A O 1
ATOM 1463 N N . GLY A 1 178 ? 3.887 -2.038 9.809 1.00 75.69 178 GLY A N 1
ATOM 1464 C CA . GLY A 1 178 ? 4.796 -2.332 8.703 1.00 75.69 178 GLY A CA 1
ATOM 1465 C C . GLY A 1 178 ? 6.263 -2.252 9.055 1.00 75.69 178 GLY A C 1
ATOM 1466 O O . GLY A 1 178 ? 6.641 -2.372 10.216 1.00 75.69 178 GLY A O 1
ATOM 1467 N N . ALA A 1 179 ? 7.081 -2.120 8.016 1.00 67.88 179 ALA A N 1
ATOM 1468 C CA . ALA A 1 179 ? 8.523 -2.171 8.141 1.00 67.88 179 ALA A CA 1
ATOM 1469 C C . ALA A 1 179 ? 9.112 -0.816 8.537 1.00 67.88 179 ALA A C 1
ATOM 1471 O O . ALA A 1 179 ? 9.006 0.171 7.802 1.00 67.88 179 ALA A O 1
ATOM 1472 N N . GLY A 1 180 ? 9.762 -0.810 9.694 1.00 66.31 180 GLY A N 1
ATOM 1473 C CA . GLY A 1 180 ? 10.485 0.319 10.254 1.00 66.31 180 GLY A CA 1
ATOM 1474 C C . GLY A 1 180 ? 11.360 -0.165 11.404 1.00 66.31 180 GLY A C 1
ATOM 1475 O O . GLY A 1 180 ? 10.981 -1.087 12.125 1.00 66.31 180 GLY A O 1
ATOM 1476 N N . SER A 1 181 ? 12.545 0.425 11.544 1.00 67.69 181 SER A N 1
ATOM 1477 C CA . SER A 1 181 ? 13.432 0.192 12.690 1.00 67.69 181 SER A CA 1
ATOM 1478 C C . SER A 1 181 ? 12.878 0.836 13.958 1.00 67.69 181 SER A C 1
ATOM 1480 O O . SER A 1 181 ? 12.975 0.220 15.012 1.00 67.69 181 SER A O 1
ATOM 1482 N N . ASP A 1 182 ? 12.238 2.005 13.812 1.00 73.44 182 ASP A N 1
ATOM 1483 C CA . ASP A 1 182 ? 11.872 2.888 14.928 1.00 73.44 182 ASP A CA 1
ATOM 1484 C C . ASP A 1 182 ? 10.364 2.897 15.196 1.00 73.44 182 ASP A C 1
ATOM 1486 O O . ASP A 1 182 ? 9.925 2.987 16.336 1.00 73.44 182 ASP A O 1
ATOM 1490 N N . VAL A 1 183 ? 9.546 2.807 14.143 1.00 81.06 183 VAL A N 1
ATOM 1491 C CA . VAL A 1 183 ? 8.079 2.781 14.232 1.00 81.06 183 VAL A CA 1
ATOM 1492 C C . VAL A 1 183 ? 7.568 1.566 13.480 1.00 81.06 183 VAL A C 1
ATOM 1494 O O . VAL A 1 183 ? 7.831 1.409 12.287 1.00 81.06 183 VAL A O 1
ATOM 1497 N N . ILE A 1 184 ? 6.814 0.721 14.178 1.00 84.94 184 ILE A N 1
ATOM 1498 C CA . ILE A 1 184 ? 6.248 -0.511 13.621 1.00 84.94 184 ILE A CA 1
ATOM 1499 C C . ILE A 1 184 ? 4.727 -0.443 13.484 1.00 84.94 184 ILE A C 1
ATOM 1501 O O . ILE A 1 184 ? 4.175 -1.098 12.598 1.00 84.94 184 ILE A O 1
ATOM 1505 N N . ALA A 1 185 ? 4.057 0.367 14.306 1.00 88.81 185 ALA A N 1
ATOM 1506 C CA . ALA A 1 185 ? 2.604 0.480 14.352 1.00 88.81 185 ALA A CA 1
ATOM 1507 C C . ALA A 1 185 ? 2.138 1.936 14.250 1.00 88.81 185 ALA A C 1
ATOM 1509 O O . ALA A 1 185 ? 2.827 2.866 14.667 1.00 88.81 185 ALA A O 1
ATOM 1510 N N . TYR A 1 186 ? 0.952 2.127 13.690 1.00 89.19 186 TYR A N 1
ATOM 1511 C CA . TYR A 1 186 ? 0.323 3.425 13.504 1.00 89.19 186 TYR A CA 1
ATOM 1512 C C . TYR A 1 186 ? -1.168 3.315 13.784 1.00 89.19 186 TYR A C 1
ATOM 1514 O O . TYR A 1 186 ? -1.791 2.318 13.410 1.00 89.19 186 TYR A O 1
ATOM 1522 N N . SER A 1 187 ? -1.727 4.386 14.334 1.00 91.69 187 SER A N 1
ATOM 1523 C CA . SER A 1 187 ? -3.164 4.629 14.367 1.00 91.69 187 SER A CA 1
ATOM 1524 C C . SER A 1 187 ? -3.498 5.913 13.626 1.00 91.69 187 SER A C 1
ATOM 1526 O O . SER A 1 187 ? -2.745 6.891 13.681 1.00 91.69 187 SER A O 1
ATOM 1528 N N . PHE A 1 188 ? -4.625 5.905 12.925 1.00 86.25 188 PHE A N 1
ATOM 1529 C CA . PHE A 1 188 ? -5.107 6.997 12.098 1.00 86.25 188 PHE A CA 1
ATOM 1530 C C . PHE A 1 188 ? -6.580 7.262 12.355 1.00 86.25 188 PHE A C 1
ATOM 1532 O O . PHE A 1 188 ? -7.366 6.337 12.539 1.00 86.25 188 PHE A O 1
ATOM 1539 N N . GLU A 1 189 ? -6.975 8.520 12.232 1.00 83.62 189 GLU A N 1
ATOM 1540 C CA . GLU A 1 189 ? -8.365 8.867 11.994 1.00 83.62 189 GLU A CA 1
ATOM 1541 C C . GLU A 1 189 ? -8.755 8.394 10.584 1.00 83.62 189 GLU A C 1
ATOM 1543 O O . GLU A 1 189 ? -8.210 8.863 9.584 1.00 83.62 189 GLU A O 1
ATOM 1548 N N . ALA A 1 190 ? -9.692 7.454 10.484 1.00 79.00 190 ALA A N 1
ATOM 1549 C CA . ALA A 1 190 ? -10.047 6.783 9.236 1.00 79.00 190 ALA A CA 1
ATOM 1550 C C . ALA A 1 190 ? -10.669 7.730 8.196 1.00 79.00 190 ALA A C 1
ATOM 1552 O O . ALA A 1 190 ? -10.535 7.497 6.996 1.00 79.00 190 ALA A O 1
ATOM 1553 N N . SER A 1 191 ? -11.320 8.811 8.630 1.00 78.06 191 SER A N 1
ATOM 1554 C CA . SER A 1 191 ? -11.926 9.807 7.741 1.00 78.06 191 SER A CA 1
ATOM 1555 C C . SER A 1 191 ? -10.902 10.734 7.072 1.00 78.06 191 SER A C 1
ATOM 1557 O O . SER A 1 191 ? -11.132 11.171 5.943 1.00 78.06 191 SER A O 1
ATOM 1559 N N . THR A 1 192 ? -9.776 11.029 7.732 1.00 79.06 192 THR A N 1
ATOM 1560 C CA . THR A 1 192 ? -8.817 12.061 7.284 1.00 79.06 192 THR A CA 1
ATOM 1561 C C . THR A 1 192 ? -7.412 11.532 7.003 1.00 79.06 192 THR A C 1
ATOM 1563 O O . THR A 1 192 ? -6.642 12.185 6.300 1.00 79.06 192 THR A O 1
ATOM 1566 N N . GLY A 1 193 ? -7.052 10.373 7.556 1.00 77.50 193 GLY A N 1
ATOM 1567 C CA . GLY A 1 193 ? -5.690 9.844 7.546 1.00 77.50 193 GLY A CA 1
ATOM 1568 C C . GLY A 1 193 ? -4.755 10.526 8.548 1.00 77.50 193 GLY A C 1
ATOM 1569 O O . GLY A 1 193 ? -3.548 10.276 8.519 1.00 77.50 193 GLY A O 1
ATOM 1570 N N . LYS A 1 194 ? -5.273 11.393 9.431 1.00 83.88 194 LYS A N 1
ATOM 1571 C CA . LYS A 1 194 ? -4.482 12.036 10.486 1.00 83.88 194 LYS A CA 1
ATOM 1572 C C . LYS A 1 194 ? -3.935 10.974 11.435 1.00 83.88 194 LYS A C 1
ATOM 1574 O O . LYS A 1 194 ? -4.698 10.185 11.977 1.00 83.88 194 LYS A O 1
ATOM 1579 N N . VAL A 1 195 ? -2.624 10.981 11.668 1.00 86.88 195 VAL A N 1
ATOM 1580 C CA . VAL A 1 195 ? -1.989 10.090 12.650 1.00 86.88 195 VAL A CA 1
ATOM 1581 C C . VAL A 1 195 ? -2.480 10.452 14.051 1.00 86.88 195 VAL A C 1
ATOM 1583 O O . VAL A 1 195 ? -2.319 11.596 14.476 1.00 86.88 195 VAL A O 1
ATOM 1586 N N . LEU A 1 196 ? -3.052 9.477 14.754 1.00 89.69 196 LEU A N 1
ATOM 1587 C CA . LEU A 1 196 ? -3.453 9.601 16.155 1.00 89.69 196 LEU A CA 1
ATOM 1588 C C . LEU A 1 196 ? -2.287 9.254 17.081 1.00 89.69 196 LEU A C 1
ATOM 1590 O O . LEU A 1 196 ? -2.005 9.999 18.011 1.00 89.69 196 LEU A O 1
ATOM 1594 N N . TRP A 1 197 ? -1.562 8.175 16.778 1.00 93.25 197 TRP A N 1
ATOM 1595 C CA . TRP A 1 197 ? -0.354 7.784 17.503 1.00 93.25 197 TRP A CA 1
ATOM 1596 C C . TRP A 1 197 ? 0.574 6.910 16.649 1.00 93.25 197 TRP A C 1
ATOM 1598 O O . TRP A 1 197 ? 0.192 6.407 15.584 1.00 93.25 197 TRP A O 1
ATOM 1608 N N . LYS A 1 198 ? 1.816 6.732 17.120 1.00 90.50 198 LYS A N 1
ATOM 1609 C CA . LYS A 1 198 ? 2.842 5.866 16.515 1.00 90.50 198 LYS A CA 1
ATOM 1610 C C . LYS A 1 198 ? 3.414 4.916 17.568 1.00 90.50 198 LYS A C 1
ATOM 1612 O O . LYS A 1 198 ? 3.971 5.378 18.555 1.00 90.50 198 LYS A O 1
ATOM 1617 N N . GLY A 1 199 ? 3.319 3.615 17.316 1.00 87.62 199 GLY A N 1
ATOM 1618 C CA . GLY A 1 199 ? 3.909 2.577 18.155 1.00 87.62 199 GLY A CA 1
ATOM 1619 C C . GLY A 1 199 ? 5.377 2.393 17.804 1.00 87.62 199 GLY A C 1
ATOM 1620 O O . GLY A 1 199 ? 5.714 1.886 16.723 1.00 87.62 199 GLY A O 1
ATOM 1621 N N . GLN A 1 200 ? 6.241 2.854 18.704 1.00 84.94 200 GLN A N 1
ATOM 1622 C CA . GLN A 1 200 ? 7.685 2.768 18.542 1.00 84.94 200 GLN A CA 1
ATOM 1623 C C . GLN A 1 200 ? 8.207 1.379 18.913 1.00 84.94 200 GLN A C 1
ATOM 1625 O O . GLN A 1 200 ? 7.711 0.733 19.832 1.00 84.94 200 GLN A O 1
ATOM 1630 N N . GLN A 1 201 ? 9.239 0.928 18.211 1.00 75.75 201 GLN A N 1
ATOM 1631 C CA . GLN A 1 201 ? 10.029 -0.230 18.611 1.00 75.75 201 GLN A CA 1
ATOM 1632 C C . GLN A 1 201 ? 11.509 0.156 18.643 1.00 75.75 201 GLN A C 1
ATOM 1634 O O . GLN A 1 201 ? 11.953 1.002 17.872 1.00 75.75 201 GLN A O 1
ATOM 1639 N N . GLY A 1 202 ? 12.284 -0.501 19.503 1.00 66.56 202 GLY A N 1
ATOM 1640 C CA . GLY A 1 202 ? 13.738 -0.511 19.391 1.00 66.56 202 GLY A CA 1
ATOM 1641 C C . GLY A 1 202 ? 14.168 -1.728 18.581 1.00 66.56 202 GLY A C 1
ATOM 1642 O O . GLY A 1 202 ? 14.070 -2.852 19.075 1.00 66.56 202 GLY A O 1
ATOM 1643 N N . SER A 1 203 ? 14.619 -1.531 17.342 1.00 63.84 203 SER A N 1
ATOM 1644 C CA . SER A 1 203 ? 15.278 -2.584 16.565 1.00 63.84 203 SER A CA 1
ATOM 1645 C C . SER A 1 203 ? 16.637 -2.116 16.067 1.00 63.84 203 SER A C 1
ATOM 1647 O O . SER A 1 203 ? 16.771 -1.052 15.476 1.00 63.84 203 SER A O 1
ATOM 1649 N N . ASP A 1 204 ? 17.638 -2.959 16.288 1.00 60.38 204 ASP A N 1
ATOM 1650 C CA . ASP A 1 204 ? 19.030 -2.795 15.870 1.00 60.38 204 ASP A CA 1
ATOM 1651 C C . ASP A 1 204 ? 19.273 -3.150 14.391 1.00 60.38 204 ASP A C 1
ATOM 1653 O O . ASP A 1 204 ? 20.358 -2.915 13.861 1.00 60.38 204 ASP A O 1
ATOM 1657 N N . SER A 1 205 ? 18.280 -3.714 13.695 1.00 54.97 205 SER A N 1
ATOM 1658 C CA . SER A 1 205 ? 18.424 -4.167 12.312 1.00 54.97 205 SER A CA 1
ATOM 1659 C C . SER A 1 205 ? 17.564 -3.351 11.359 1.00 54.97 205 SER A C 1
ATOM 1661 O O . SER A 1 205 ? 16.350 -3.352 11.473 1.00 54.97 205 SER A O 1
ATOM 1663 N N . PHE A 1 206 ? 18.152 -2.721 10.342 1.00 50.38 206 PHE A N 1
ATOM 1664 C CA . PHE A 1 206 ? 17.402 -2.048 9.264 1.00 50.38 206 PHE A CA 1
ATOM 1665 C C . PHE A 1 206 ? 17.034 -2.984 8.100 1.00 50.38 206 PHE A C 1
ATOM 1667 O O . PHE A 1 206 ? 16.111 -2.702 7.337 1.00 50.38 206 PHE A O 1
ATOM 1674 N N . TYR A 1 207 ? 17.756 -4.101 7.952 1.00 48.28 207 TYR A N 1
ATOM 1675 C CA . TYR A 1 207 ? 17.710 -4.947 6.752 1.00 48.28 207 TYR A CA 1
ATOM 1676 C C . TYR A 1 207 ? 17.196 -6.370 7.008 1.00 48.28 207 TYR A C 1
ATOM 1678 O O . TYR A 1 207 ? 16.657 -6.999 6.096 1.00 48.28 207 TYR A O 1
ATOM 1686 N N . HIS A 1 208 ? 17.296 -6.884 8.240 1.00 52.47 208 HIS A N 1
ATOM 1687 C CA . HIS A 1 208 ? 16.882 -8.244 8.581 1.00 52.47 208 HIS A CA 1
ATOM 1688 C C . HIS A 1 208 ? 15.776 -8.225 9.643 1.00 52.47 208 HIS A C 1
ATOM 1690 O O . HIS A 1 208 ? 16.035 -8.171 10.837 1.00 52.47 208 HIS A O 1
ATOM 1696 N N . ASN A 1 209 ? 14.524 -8.352 9.193 1.00 55.31 209 ASN A N 1
ATOM 1697 C CA . ASN A 1 209 ? 13.334 -8.554 10.035 1.00 55.31 209 ASN A CA 1
ATOM 1698 C C . ASN A 1 209 ? 12.870 -7.377 10.914 1.00 55.31 209 ASN A C 1
ATOM 1700 O O . ASN A 1 209 ? 12.042 -7.615 11.791 1.00 55.31 209 ASN A O 1
ATOM 1704 N N . SER A 1 210 ? 13.295 -6.133 10.680 1.00 58.25 210 SER A N 1
ATOM 1705 C CA . SER A 1 210 ? 12.642 -4.995 11.339 1.00 58.25 210 SER A CA 1
ATOM 1706 C C . SER A 1 210 ? 11.273 -4.725 10.737 1.00 58.25 210 SER A C 1
ATOM 1708 O O . SER A 1 210 ? 11.121 -4.227 9.619 1.00 58.25 210 SER A O 1
ATOM 1710 N N . GLY A 1 211 ? 10.254 -5.079 11.510 1.00 70.88 211 GLY A N 1
ATOM 1711 C CA . GLY A 1 211 ? 8.883 -4.686 11.255 1.00 70.88 211 GLY A CA 1
ATOM 1712 C C . GLY A 1 211 ? 7.909 -5.840 11.118 1.00 70.88 211 GLY A C 1
ATOM 1713 O O . GLY A 1 211 ? 8.262 -7.020 11.049 1.00 70.88 211 GLY A O 1
ATOM 1714 N N . ALA A 1 212 ? 6.638 -5.473 11.046 1.00 77.44 212 ALA A N 1
ATOM 1715 C CA . ALA A 1 212 ? 5.553 -6.433 10.989 1.00 77.44 212 ALA A CA 1
ATOM 1716 C C . ALA A 1 212 ? 5.180 -6.779 9.547 1.00 77.44 212 ALA A C 1
ATOM 1718 O O . ALA A 1 212 ? 4.873 -5.907 8.731 1.00 77.44 212 ALA A O 1
ATOM 1719 N N . ARG A 1 213 ? 5.198 -8.083 9.242 1.00 78.75 213 ARG A N 1
ATOM 1720 C CA . ARG A 1 213 ? 4.646 -8.650 7.991 1.00 78.75 213 ARG A CA 1
ATOM 1721 C C . ARG A 1 213 ? 3.184 -9.024 8.117 1.00 78.75 213 ARG A C 1
ATOM 1723 O O . ARG A 1 213 ? 2.510 -9.136 7.099 1.00 78.75 213 ARG A O 1
ATOM 1730 N N . TYR A 1 214 ? 2.756 -9.284 9.341 1.00 83.50 214 TYR A N 1
ATOM 1731 C CA . TYR A 1 214 ? 1.477 -9.885 9.652 1.00 83.50 214 TYR A CA 1
ATOM 1732 C C . TYR A 1 214 ? 0.520 -8.809 10.133 1.00 83.50 214 TYR A C 1
ATOM 1734 O O . TYR A 1 214 ? 0.945 -7.849 10.777 1.00 83.50 214 TYR A O 1
ATOM 1742 N N . THR A 1 215 ? -0.750 -8.973 9.782 1.00 84.75 215 THR A N 1
ATOM 1743 C CA . THR A 1 215 ? -1.841 -8.146 10.299 1.00 84.75 215 THR A CA 1
ATOM 1744 C C . THR A 1 215 ? -1.778 -8.162 11.829 1.00 84.75 215 THR A C 1
ATOM 1746 O O . THR A 1 215 ? -1.566 -9.236 12.398 1.00 84.75 215 THR A O 1
ATOM 1749 N N . PRO A 1 216 ? -1.866 -6.996 12.488 1.00 88.06 216 PRO A N 1
ATOM 1750 C CA . PRO A 1 216 ? -1.887 -6.939 13.943 1.00 88.06 216 PRO A CA 1
ATOM 1751 C C . PRO A 1 216 ? -3.141 -7.623 14.479 1.00 88.06 216 PRO A C 1
ATOM 1753 O O . PRO A 1 216 ? -4.111 -7.787 13.750 1.00 88.06 216 PRO A O 1
ATOM 1756 N N . GLU A 1 217 ? -3.138 -7.976 15.753 1.00 90.56 217 GLU A N 1
ATOM 1757 C CA . GLU A 1 217 ? -4.339 -8.435 16.446 1.00 90.56 217 GLU A CA 1
ATOM 1758 C C . GLU A 1 217 ? -4.758 -7.386 17.467 1.00 90.56 217 GLU A C 1
ATOM 1760 O O . GLU A 1 217 ? -3.903 -6.771 18.105 1.00 90.56 217 GLU A O 1
ATOM 1765 N N . ILE A 1 218 ? -6.060 -7.138 17.587 1.00 90.00 218 ILE A N 1
ATOM 1766 C CA . ILE A 1 218 ? -6.595 -6.180 18.551 1.00 90.00 218 ILE A CA 1
ATOM 1767 C C . ILE A 1 218 ? -7.470 -6.932 19.542 1.00 90.00 218 ILE A C 1
ATOM 1769 O O . ILE A 1 218 ? -8.481 -7.512 19.157 1.00 90.00 218 ILE A O 1
ATOM 1773 N N . THR A 1 219 ? -7.086 -6.894 20.813 1.00 88.25 219 THR A N 1
ATOM 1774 C CA . THR A 1 219 ? -7.834 -7.502 21.920 1.00 88.25 219 THR A CA 1
ATOM 1775 C C . THR A 1 219 ? -7.590 -6.715 23.198 1.00 88.25 219 THR A C 1
ATOM 1777 O O . THR A 1 219 ? -6.500 -6.181 23.392 1.00 88.25 219 THR A O 1
ATOM 1780 N N . ASP A 1 220 ? -8.599 -6.614 24.063 1.00 88.00 220 ASP A N 1
ATOM 1781 C CA . ASP A 1 220 ? -8.477 -6.070 25.427 1.00 88.00 220 ASP A CA 1
ATOM 1782 C C . ASP A 1 220 ? -7.760 -4.713 25.518 1.00 88.00 220 ASP A C 1
ATOM 1784 O O . ASP A 1 220 ? -6.862 -4.501 26.344 1.00 88.00 220 ASP A O 1
ATOM 1788 N N . GLY A 1 221 ? -8.125 -3.797 24.614 1.00 90.38 221 GLY A N 1
ATOM 1789 C CA . GLY A 1 221 ? -7.541 -2.456 24.543 1.00 90.38 221 GLY A CA 1
ATOM 1790 C C . GLY A 1 221 ? -6.078 -2.434 24.094 1.00 90.38 221 GLY A C 1
ATOM 1791 O O . GLY A 1 221 ? -5.405 -1.430 24.298 1.00 90.38 221 GLY A O 1
ATOM 1792 N N . LYS A 1 222 ? -5.578 -3.512 23.480 1.00 92.19 222 LYS A N 1
ATOM 1793 C CA . LYS A 1 222 ? -4.190 -3.645 23.028 1.00 92.19 222 LYS A CA 1
ATOM 1794 C C . LYS A 1 222 ? -4.114 -4.002 21.558 1.00 92.19 222 LYS A C 1
ATOM 1796 O O . LYS A 1 222 ? -4.968 -4.699 21.017 1.00 92.19 222 LYS A O 1
ATOM 1801 N N . MET A 1 223 ? -3.036 -3.555 20.933 1.00 92.88 223 MET A N 1
ATOM 1802 C CA . MET A 1 223 ? -2.617 -3.956 19.602 1.00 92.88 223 MET A CA 1
ATOM 1803 C C . MET A 1 223 ? -1.375 -4.839 19.712 1.00 92.88 223 MET A C 1
ATOM 1805 O O . MET A 1 223 ? -0.306 -4.387 20.124 1.00 92.88 223 MET A O 1
ATOM 1809 N N . ILE A 1 224 ? -1.511 -6.097 19.310 1.00 92.38 224 ILE A N 1
ATOM 1810 C CA . ILE A 1 224 ? -0.448 -7.095 19.323 1.00 92.38 224 ILE A CA 1
ATOM 1811 C C . ILE A 1 224 ? 0.192 -7.148 17.939 1.00 92.38 224 ILE A C 1
ATOM 1813 O O . ILE A 1 224 ? -0.473 -7.343 16.920 1.00 92.38 224 ILE A O 1
ATOM 1817 N N . VAL A 1 225 ? 1.510 -6.972 17.896 1.00 89.19 225 VAL A N 1
ATOM 1818 C CA . VAL A 1 225 ? 2.272 -6.839 16.655 1.00 89.19 225 VAL A CA 1
ATOM 1819 C C . VAL A 1 225 ? 3.427 -7.829 16.623 1.00 89.19 225 VAL A C 1
ATOM 1821 O O . VAL A 1 225 ? 4.348 -7.774 17.435 1.00 89.19 225 VAL A O 1
ATOM 1824 N N . ARG A 1 226 ? 3.414 -8.717 15.627 1.00 86.31 2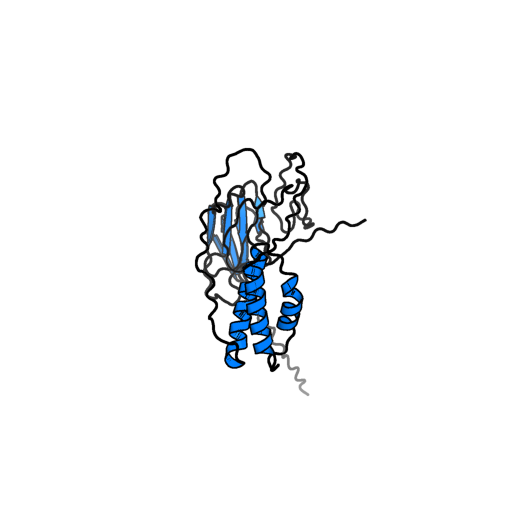26 ARG A N 1
ATOM 1825 C CA . ARG A 1 226 ? 4.461 -9.721 15.403 1.00 86.31 226 ARG A CA 1
ATOM 1826 C C . ARG A 1 226 ? 5.568 -9.176 14.495 1.00 86.31 226 ARG A C 1
ATOM 1828 O O . ARG A 1 226 ? 5.312 -8.839 13.339 1.00 86.31 226 ARG A O 1
ATOM 1835 N N . SER A 1 227 ? 6.811 -9.186 14.977 1.00 80.44 227 SER A N 1
ATOM 1836 C CA . SER A 1 227 ? 8.007 -8.716 14.260 1.00 80.44 227 SER A CA 1
ATOM 1837 C C . SER A 1 227 ? 9.139 -9.737 14.376 1.00 80.44 227 SER A C 1
ATOM 1839 O O . SER A 1 227 ? 9.838 -9.829 15.387 1.00 80.44 227 SER A O 1
ATOM 1841 N N . GLY A 1 228 ? 9.299 -10.583 13.358 1.00 78.38 228 GLY A N 1
ATOM 1842 C CA . GLY A 1 228 ? 10.262 -11.686 13.407 1.00 78.38 228 GLY A CA 1
ATOM 1843 C C . GLY A 1 228 ? 9.979 -12.644 14.571 1.00 78.38 228 GLY A C 1
ATOM 1844 O O . GLY A 1 228 ? 8.965 -13.340 14.567 1.00 78.38 228 GLY A O 1
ATOM 1845 N N . ARG A 1 229 ? 10.889 -12.699 15.554 1.00 76.44 229 ARG A N 1
ATOM 1846 C CA . ARG A 1 229 ? 10.721 -13.486 16.793 1.00 76.44 229 ARG A CA 1
ATOM 1847 C C . ARG A 1 229 ? 10.109 -12.692 17.944 1.00 76.44 229 ARG A C 1
ATOM 1849 O O . ARG A 1 229 ? 9.750 -13.307 18.948 1.00 76.44 229 ARG A O 1
ATOM 1856 N N . ASN A 1 230 ? 9.963 -11.382 17.785 1.00 80.81 230 ASN A N 1
ATOM 1857 C CA . ASN A 1 230 ? 9.410 -10.506 18.799 1.00 80.81 230 ASN A CA 1
ATOM 1858 C C . ASN A 1 230 ? 7.893 -10.357 18.623 1.00 80.81 230 ASN A C 1
ATOM 1860 O O . ASN A 1 230 ? 7.372 -10.412 17.503 1.00 80.81 230 ASN A O 1
ATOM 1864 N N . SER A 1 231 ? 7.200 -10.155 19.734 1.00 86.88 231 SER A N 1
ATOM 1865 C CA . SER A 1 231 ? 5.810 -9.713 19.785 1.00 86.88 231 SER A CA 1
ATOM 1866 C C . SER A 1 231 ? 5.743 -8.468 20.664 1.00 86.88 231 SER A C 1
ATOM 1868 O O . SER A 1 231 ? 6.262 -8.484 21.778 1.00 86.88 231 SER A O 1
ATOM 1870 N N . TYR A 1 232 ? 5.141 -7.401 20.151 1.00 88.31 232 TYR A N 1
ATOM 1871 C CA . TYR A 1 232 ? 4.976 -6.123 20.838 1.00 88.31 232 TYR A CA 1
ATOM 1872 C C . TYR A 1 232 ? 3.508 -5.911 21.184 1.00 88.31 232 TYR A C 1
ATOM 1874 O O . TYR A 1 232 ? 2.643 -6.234 20.371 1.00 88.31 232 TYR A O 1
ATOM 1882 N N . PHE A 1 233 ? 3.246 -5.357 22.360 1.00 93.06 233 PHE A N 1
ATOM 1883 C CA . PHE A 1 233 ? 1.912 -5.033 22.847 1.00 93.06 233 PHE A CA 1
ATOM 1884 C C . PHE A 1 233 ? 1.844 -3.527 23.032 1.00 93.06 233 PHE A C 1
ATOM 1886 O O . PHE A 1 233 ? 2.563 -2.974 23.864 1.00 93.06 233 PHE A O 1
ATOM 1893 N N . PHE A 1 234 ? 1.021 -2.874 22.223 1.00 93.12 234 PHE A N 1
ATOM 1894 C CA . PHE A 1 234 ? 0.799 -1.439 22.305 1.00 93.12 234 PHE A CA 1
ATOM 1895 C C . PHE A 1 234 ? -0.562 -1.162 22.922 1.00 93.12 234 PHE A C 1
ATOM 1897 O O . PHE A 1 234 ? -1.543 -1.787 22.517 1.00 93.12 234 PHE A O 1
ATOM 1904 N N . ASP A 1 235 ? -0.638 -0.200 23.835 1.00 94.81 235 ASP A N 1
ATOM 1905 C CA . ASP A 1 235 ? -1.922 0.344 24.268 1.00 94.81 235 ASP A CA 1
ATOM 1906 C C . ASP A 1 235 ? -2.651 0.948 23.058 1.00 94.81 235 ASP A C 1
ATOM 1908 O O . ASP A 1 235 ? -2.086 1.718 22.275 1.00 94.81 235 ASP A O 1
ATOM 1912 N N . LEU A 1 236 ? -3.916 0.578 22.877 1.00 92.62 236 LEU A N 1
ATOM 1913 C CA . LEU A 1 236 ? -4.669 0.896 21.666 1.00 92.62 236 LEU A CA 1
ATOM 1914 C C . LEU A 1 236 ? -5.025 2.389 21.559 1.00 92.62 236 LEU A C 1
ATOM 1916 O O . LEU A 1 236 ? -5.269 2.892 20.455 1.00 92.62 236 LEU A O 1
ATOM 1920 N N . THR A 1 237 ? -5.046 3.099 22.688 1.00 92.00 237 THR A N 1
ATOM 1921 C CA . THR A 1 237 ? -5.447 4.510 22.770 1.00 92.00 237 THR A CA 1
ATOM 1922 C C . THR A 1 237 ? -4.256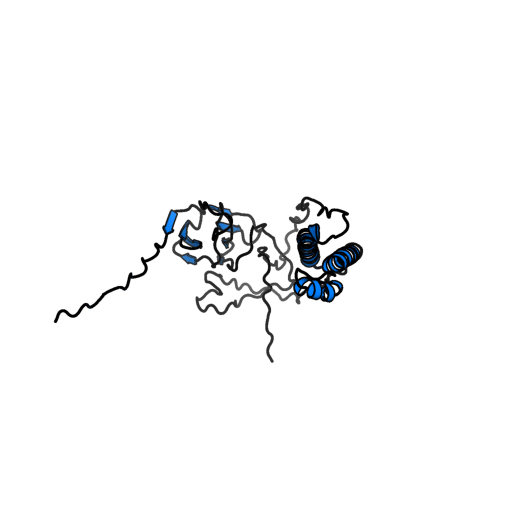 5.445 22.589 1.00 92.00 237 THR A C 1
ATOM 1924 O O . THR A 1 237 ? -4.349 6.440 21.874 1.00 92.00 237 THR A O 1
ATOM 1927 N N . THR A 1 238 ? -3.133 5.116 23.216 1.00 92.00 238 THR A N 1
ATOM 1928 C CA . THR A 1 238 ? -1.934 5.956 23.305 1.00 92.00 238 THR A CA 1
ATOM 1929 C C . THR A 1 238 ? -0.833 5.522 22.344 1.00 92.00 238 THR A C 1
ATOM 1931 O O . THR A 1 238 ? -0.006 6.344 21.955 1.00 92.00 238 THR A O 1
ATOM 1934 N N . GLY A 1 239 ? -0.812 4.249 21.940 1.00 89.38 239 GLY A N 1
ATOM 1935 C CA . GLY A 1 239 ? 0.272 3.667 21.151 1.00 89.38 239 GLY A CA 1
ATOM 1936 C C . GLY A 1 239 ? 1.541 3.378 21.954 1.00 89.38 239 GLY A C 1
ATOM 1937 O O . GLY A 1 239 ? 2.569 3.055 21.356 1.00 89.38 239 GLY A O 1
ATOM 1938 N N . ASN A 1 240 ? 1.494 3.499 23.284 1.00 90.56 240 ASN A N 1
ATOM 1939 C CA . ASN A 1 240 ? 2.629 3.214 24.155 1.00 90.56 240 ASN A CA 1
ATOM 1940 C C . ASN A 1 240 ? 2.940 1.716 24.159 1.00 90.56 240 ASN A C 1
ATOM 1942 O O . ASN A 1 240 ? 2.033 0.890 24.223 1.00 90.56 240 ASN A O 1
ATOM 1946 N N . LEU A 1 241 ? 4.226 1.363 24.100 1.00 87.75 241 LEU A N 1
ATOM 1947 C CA . LEU A 1 241 ? 4.671 -0.021 24.233 1.00 87.75 241 LEU A CA 1
ATOM 1948 C C . LEU A 1 241 ? 4.536 -0.460 25.697 1.00 87.75 241 LEU A C 1
ATOM 1950 O O . LEU A 1 241 ? 5.247 0.051 26.556 1.00 87.75 241 LEU A O 1
ATOM 1954 N N . GLU A 1 242 ? 3.662 -1.424 25.965 1.00 87.94 242 GLU A N 1
ATOM 1955 C CA . GLU A 1 242 ? 3.449 -1.970 27.311 1.00 87.94 242 GLU A CA 1
ATOM 1956 C C . GLU A 1 242 ? 4.323 -3.198 27.579 1.00 87.94 242 GLU A C 1
ATOM 1958 O O . GLU A 1 242 ? 4.842 -3.379 28.677 1.00 87.94 242 GLU A O 1
ATOM 1963 N N . LEU A 1 243 ? 4.498 -4.055 26.568 1.00 83.81 243 LEU A N 1
ATOM 1964 C CA . LEU A 1 243 ? 5.243 -5.305 26.694 1.00 83.81 243 LEU A CA 1
ATOM 1965 C C . LEU A 1 243 ? 5.932 -5.670 25.380 1.00 83.81 243 LEU A C 1
ATOM 1967 O O . LEU A 1 243 ? 5.381 -5.500 24.291 1.00 83.81 243 LEU A O 1
ATOM 1971 N N . SER A 1 244 ? 7.125 -6.255 25.488 1.00 79.81 244 SER A N 1
ATOM 1972 C CA . SER A 1 244 ? 7.776 -6.946 24.376 1.00 79.81 244 SER A CA 1
ATOM 1973 C C . SER A 1 244 ? 8.208 -8.347 24.799 1.00 79.81 244 SER A C 1
ATOM 1975 O O . SER A 1 244 ? 8.840 -8.521 25.838 1.00 79.81 244 SER A O 1
ATOM 1977 N N . LEU A 1 245 ? 7.854 -9.347 23.994 1.00 81.75 245 LEU A N 1
ATOM 1978 C CA . LEU A 1 245 ? 8.208 -10.749 24.206 1.00 81.75 245 LEU A CA 1
ATOM 1979 C C . LEU A 1 245 ? 9.096 -11.233 23.068 1.00 81.75 245 LEU A C 1
ATOM 1981 O O . LEU A 1 245 ? 8.813 -10.956 21.903 1.00 81.75 245 LEU A O 1
ATOM 1985 N N . LYS A 1 246 ? 10.134 -12.008 23.385 1.00 79.94 246 LYS A N 1
ATOM 1986 C CA . LYS A 1 246 ? 11.037 -12.615 22.403 1.00 79.94 246 LYS A CA 1
ATOM 1987 C C . LYS A 1 246 ? 10.961 -14.129 22.515 1.00 79.94 246 LYS A C 1
ATOM 1989 O O . LYS A 1 246 ? 11.257 -14.688 23.562 1.00 79.94 246 LYS A O 1
ATOM 1994 N N . ILE A 1 247 ? 10.591 -14.796 21.424 1.00 73.31 247 ILE A N 1
ATOM 1995 C CA . ILE A 1 247 ? 10.609 -16.262 21.383 1.00 73.31 247 ILE A CA 1
ATOM 1996 C C . ILE A 1 247 ? 12.063 -16.727 21.259 1.00 73.31 247 ILE A C 1
ATOM 1998 O O . ILE A 1 247 ? 12.741 -16.400 20.274 1.00 73.31 247 ILE A O 1
ATOM 2002 N N . GLU A 1 248 ? 12.539 -17.482 22.249 1.00 73.81 248 GLU A N 1
ATOM 2003 C CA . GLU A 1 248 ? 13.855 -18.115 22.208 1.00 73.81 248 GLU A CA 1
ATOM 2004 C C . GLU A 1 248 ? 13.884 -19.295 21.234 1.00 73.81 248 GLU A C 1
ATOM 2006 O O . GLU A 1 248 ? 12.877 -19.945 20.953 1.00 73.81 248 GLU A O 1
ATOM 2011 N N . LYS A 1 249 ? 15.060 -19.558 20.665 1.00 64.38 249 LYS A N 1
ATOM 2012 C CA . LYS A 1 249 ? 15.254 -20.689 19.761 1.00 64.38 249 LYS A CA 1
ATOM 2013 C C . LYS A 1 249 ? 15.479 -21.923 20.629 1.00 64.38 249 LYS A C 1
ATOM 2015 O O . LYS A 1 249 ? 16.462 -21.953 21.361 1.00 64.38 249 LYS A O 1
ATOM 2020 N N . THR A 1 250 ? 14.622 -22.935 20.531 1.00 59.12 250 THR A N 1
ATOM 2021 C CA . THR A 1 250 ? 14.910 -24.232 21.152 1.00 59.12 250 THR A CA 1
ATOM 2022 C C . THR A 1 250 ? 16.261 -24.741 20.634 1.00 59.12 250 THR A C 1
ATOM 2024 O O . THR A 1 250 ? 16.488 -24.718 19.413 1.00 59.12 250 THR A O 1
ATOM 2027 N N . PRO A 1 251 ? 17.185 -25.170 21.514 1.00 56.06 251 PRO A N 1
ATOM 2028 C CA . PRO A 1 251 ? 18.407 -25.829 21.079 1.00 56.06 251 PRO A CA 1
ATOM 2029 C C . PRO A 1 251 ? 18.035 -27.025 20.202 1.00 56.06 251 PRO A C 1
ATOM 2031 O O . PRO A 1 251 ? 17.133 -27.793 20.543 1.00 56.06 251 PRO A O 1
ATOM 2034 N N . LYS A 1 252 ? 18.701 -27.187 19.053 1.00 53.09 252 LYS A N 1
ATOM 2035 C CA . LYS A 1 252 ? 18.580 -28.433 18.288 1.00 53.09 252 LYS A CA 1
ATOM 2036 C C . LYS A 1 252 ? 19.010 -29.569 19.216 1.00 53.09 252 LYS A C 1
ATOM 2038 O O . LYS A 1 252 ? 20.107 -29.497 19.759 1.00 53.09 252 LYS A O 1
ATOM 2043 N N . ALA A 1 253 ? 18.167 -30.586 19.388 1.00 48.06 253 ALA A N 1
ATOM 2044 C CA . ALA A 1 253 ? 18.548 -31.794 20.106 1.00 48.06 253 ALA A CA 1
ATOM 2045 C C . ALA A 1 253 ? 19.806 -32.376 19.445 1.00 48.06 253 ALA A C 1
ATOM 2047 O O . ALA A 1 253 ? 19.781 -32.767 18.276 1.00 48.06 253 ALA A O 1
ATOM 2048 N N . THR A 1 254 ? 20.923 -32.377 20.166 1.00 43.88 254 THR A N 1
ATOM 2049 C CA . THR A 1 254 ? 22.170 -32.985 19.711 1.00 43.88 254 THR A CA 1
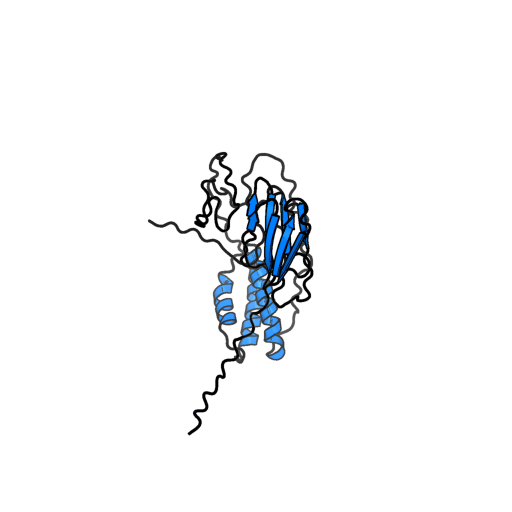ATOM 2050 C C . THR A 1 254 ? 22.017 -34.496 19.840 1.00 43.88 254 THR A C 1
ATOM 2052 O O . THR A 1 254 ? 22.333 -35.079 20.871 1.00 43.88 254 THR A O 1
ATOM 2055 N N . THR A 1 255 ? 21.470 -35.158 18.822 1.00 48.12 255 THR A N 1
ATOM 2056 C CA . THR A 1 255 ? 21.425 -36.622 18.798 1.00 48.12 255 THR A CA 1
ATOM 2057 C C . THR A 1 255 ? 22.821 -37.152 18.477 1.00 48.12 255 THR A C 1
ATOM 2059 O O . THR A 1 255 ? 23.272 -37.100 17.335 1.00 48.12 255 THR A O 1
ATOM 2062 N N . ARG A 1 256 ? 23.513 -37.677 19.488 1.00 39.41 256 ARG A N 1
ATOM 2063 C CA . ARG A 1 256 ? 24.540 -38.710 19.309 1.00 39.41 256 ARG A CA 1
ATOM 2064 C C . ARG A 1 256 ? 24.577 -39.595 20.555 1.00 39.41 256 ARG A C 1
ATOM 2066 O O . ARG A 1 256 ? 25.494 -39.527 21.361 1.00 39.41 256 ARG A O 1
ATOM 2073 N N . THR A 1 257 ? 23.554 -40.430 20.709 1.00 38.06 257 THR A N 1
ATOM 2074 C CA . THR A 1 257 ? 23.670 -41.623 21.553 1.00 38.06 257 THR A CA 1
ATOM 2075 C C . THR A 1 257 ? 24.491 -42.629 20.759 1.00 38.06 257 THR A C 1
ATOM 2077 O O . THR A 1 257 ? 23.984 -43.250 19.827 1.00 38.06 257 THR A O 1
ATOM 2080 N N . VAL A 1 258 ? 25.782 -42.737 21.063 1.00 38.72 258 VAL A N 1
ATOM 2081 C CA . VAL A 1 258 ? 26.580 -43.879 20.616 1.00 38.72 258 VAL A CA 1
ATOM 2082 C C . VAL A 1 258 ? 26.241 -45.020 21.569 1.00 38.72 258 VAL A C 1
ATOM 2084 O O . VAL A 1 258 ? 26.645 -44.999 22.727 1.00 38.72 258 VAL A O 1
ATOM 2087 N N . LEU A 1 259 ? 25.454 -45.989 21.103 1.00 36.47 259 LEU A N 1
ATOM 2088 C CA . LEU A 1 259 ? 25.359 -47.293 21.752 1.00 36.47 259 LEU A CA 1
ATOM 2089 C C . LEU A 1 259 ? 26.641 -48.055 21.409 1.00 36.47 259 LEU A C 1
ATOM 2091 O O . LEU A 1 259 ? 26.758 -48.621 20.325 1.00 36.47 259 LEU A O 1
ATOM 2095 N N . THR A 1 260 ? 27.623 -48.041 22.306 1.00 33.91 260 THR A N 1
ATOM 2096 C CA . THR A 1 260 ? 28.675 -49.060 22.301 1.00 33.91 260 THR A CA 1
ATOM 2097 C C . THR A 1 260 ? 28.168 -50.254 23.098 1.00 33.91 260 THR A C 1
ATOM 2099 O O . THR A 1 260 ? 28.071 -50.181 24.323 1.00 33.91 260 THR A O 1
ATOM 2102 N N . HIS A 1 261 ? 27.832 -51.344 22.408 1.00 37.16 261 HIS A N 1
ATOM 2103 C CA . HIS A 1 261 ? 27.793 -52.661 23.037 1.00 37.16 261 HIS A CA 1
ATOM 2104 C C . HIS A 1 261 ? 29.211 -53.003 23.509 1.00 37.16 261 HIS A C 1
ATOM 2106 O O . HIS A 1 261 ? 30.152 -52.937 22.717 1.00 37.16 261 HIS A O 1
ATOM 2112 N N . LEU A 1 262 ? 29.362 -53.323 24.794 1.00 31.45 262 LEU A N 1
ATOM 2113 C CA . LEU A 1 262 ? 30.552 -53.993 25.310 1.00 31.45 262 LEU A CA 1
ATOM 2114 C C . LEU A 1 262 ? 30.330 -55.518 25.253 1.00 31.45 262 LEU A C 1
ATOM 2116 O O . LEU A 1 262 ? 29.177 -55.940 25.383 1.00 31.45 262 LEU A O 1
ATOM 2120 N N . PRO A 1 263 ? 31.400 -56.289 24.982 1.00 46.28 263 PRO A N 1
ATOM 2121 C CA . PRO A 1 263 ? 31.365 -57.726 24.699 1.00 46.28 263 PRO A CA 1
ATOM 2122 C C . PRO A 1 263 ? 30.954 -58.592 25.892 1.00 46.28 263 PRO A C 1
ATOM 2124 O O . PRO A 1 263 ? 31.199 -58.174 27.047 1.00 46.28 263 PRO A O 1
#